Protein AF-E4UAK3-F1 (afdb_monomer)

pLDDT: mean 78.87, std 16.48, range [33.66, 95.44]

Structure (mmCIF, N/CA/C/O backbone):
data_AF-E4UAK3-F1
#
_entry.id   AF-E4UAK3-F1
#
loop_
_atom_site.group_PDB
_atom_site.id
_atom_site.type_symbol
_atom_site.label_atom_id
_atom_site.label_alt_id
_atom_site.label_comp_id
_atom_site.label_asym_id
_atom_site.label_entity_id
_atom_site.label_seq_id
_atom_site.pdbx_PDB_ins_code
_atom_site.Cartn_x
_atom_site.Cartn_y
_atom_site.Cartn_z
_atom_site.occupancy
_atom_site.B_iso_or_equiv
_atom_site.auth_seq_id
_atom_site.auth_comp_id
_atom_site.auth_asym_id
_atom_site.auth_atom_id
_atom_site.pdbx_PDB_model_num
ATOM 1 N N . MET A 1 1 ? -4.359 13.155 -24.890 1.00 52.78 1 MET A N 1
ATOM 2 C CA . MET A 1 1 ? -3.621 14.415 -24.600 1.00 52.78 1 MET A CA 1
ATOM 3 C C . MET A 1 1 ? -3.778 14.870 -23.148 1.00 52.78 1 MET A C 1
ATOM 5 O O . MET A 1 1 ? -2.822 15.419 -22.620 1.00 52.78 1 MET A O 1
ATOM 9 N N . TYR A 1 2 ? -4.919 14.643 -22.485 1.00 55.28 2 TYR A N 1
ATOM 10 C CA . TYR A 1 2 ? -5.109 15.014 -21.071 1.00 55.28 2 TYR A CA 1
ATOM 11 C C . TYR A 1 2 ? -4.345 14.119 -20.081 1.00 55.28 2 TYR A C 1
ATOM 13 O O . TYR A 1 2 ? -3.870 14.604 -19.055 1.00 55.28 2 TYR A O 1
ATOM 21 N N . ASP A 1 3 ? -4.122 12.853 -20.435 1.00 65.00 3 ASP A N 1
ATOM 22 C CA . ASP A 1 3 ? -3.420 11.887 -19.577 1.00 65.00 3 ASP A CA 1
ATOM 23 C C . ASP A 1 3 ? -1.974 12.330 -19.296 1.00 65.00 3 ASP A C 1
ATOM 25 O O . ASP A 1 3 ? -1.524 12.381 -18.155 1.00 65.00 3 ASP A O 1
ATOM 29 N N . GLN A 1 4 ? -1.267 12.796 -20.327 1.00 73.31 4 GLN A N 1
ATOM 30 C CA . GLN A 1 4 ? 0.124 13.233 -20.195 1.00 73.31 4 GLN A CA 1
ATOM 31 C C . GLN A 1 4 ? 0.267 14.562 -19.427 1.00 73.31 4 GLN A C 1
ATOM 33 O O . GLN A 1 4 ? 1.278 14.780 -18.761 1.00 73.31 4 GLN A O 1
ATOM 38 N N . LYS A 1 5 ? -0.750 15.441 -19.466 1.00 84.38 5 LYS A N 1
ATOM 39 C CA . LYS A 1 5 ? -0.742 16.719 -18.727 1.00 84.38 5 LYS A CA 1
ATOM 40 C C . LYS A 1 5 ? -0.805 16.484 -17.215 1.00 84.38 5 LYS A C 1
ATOM 42 O O . LYS A 1 5 ? -0.110 17.165 -16.467 1.00 84.38 5 LYS A O 1
ATOM 47 N N . MET A 1 6 ? -1.607 15.514 -16.775 1.00 86.69 6 MET A N 1
ATOM 48 C CA . MET A 1 6 ? -1.725 15.151 -15.361 1.00 86.69 6 MET A CA 1
ATOM 49 C C . MET A 1 6 ? -0.427 14.543 -14.824 1.00 86.69 6 MET A C 1
ATOM 51 O O . MET A 1 6 ? 0.011 14.906 -13.735 1.00 86.69 6 MET A O 1
ATOM 55 N N . LEU A 1 7 ? 0.210 13.674 -15.615 1.00 87.31 7 LEU A N 1
ATOM 56 C CA . LEU A 1 7 ? 1.500 13.081 -15.273 1.00 87.31 7 LEU A CA 1
ATOM 57 C C . LEU A 1 7 ? 2.585 14.152 -15.106 1.00 87.31 7 LEU A C 1
ATOM 59 O O . LEU A 1 7 ? 3.251 14.196 -14.077 1.00 87.31 7 LEU A O 1
ATOM 63 N N . LEU A 1 8 ? 2.694 15.066 -16.076 1.00 87.75 8 LEU A N 1
ATOM 64 C CA . LEU A 1 8 ? 3.660 16.163 -16.026 1.00 87.75 8 LEU A CA 1
ATOM 65 C C . LEU A 1 8 ? 3.396 17.104 -14.841 1.00 87.75 8 LEU A C 1
ATOM 67 O O . LEU A 1 8 ? 4.326 17.565 -14.185 1.00 87.75 8 LEU A O 1
ATOM 71 N N . ALA A 1 9 ? 2.126 17.382 -14.535 1.00 90.88 9 ALA A N 1
ATOM 72 C CA . ALA A 1 9 ? 1.769 18.191 -13.376 1.00 90.88 9 ALA A CA 1
ATOM 73 C C . ALA A 1 9 ? 2.164 17.506 -12.055 1.00 90.88 9 ALA A C 1
ATOM 75 O O . ALA A 1 9 ? 2.633 18.183 -11.143 1.00 90.88 9 ALA A O 1
ATOM 76 N N . ALA A 1 10 ? 2.038 16.178 -11.964 1.00 91.12 10 ALA A N 1
ATOM 77 C CA . ALA A 1 10 ? 2.497 15.405 -10.813 1.00 91.12 10 ALA A CA 1
ATOM 78 C C . ALA A 1 10 ? 4.028 15.350 -10.705 1.00 91.12 10 ALA A C 1
ATOM 80 O O . ALA A 1 10 ? 4.554 15.507 -9.608 1.00 91.12 10 ALA A O 1
ATOM 81 N N . GLU A 1 11 ? 4.738 15.190 -11.823 1.00 89.50 11 GLU A N 1
ATOM 82 C CA . GLU A 1 11 ? 6.207 15.178 -11.887 1.00 89.50 11 GLU A CA 1
ATOM 83 C C . GLU A 1 11 ? 6.819 16.515 -11.457 1.00 89.50 11 GLU A C 1
ATOM 85 O O . GLU A 1 11 ? 7.800 16.553 -10.716 1.00 89.50 11 GLU A O 1
ATOM 90 N N . LEU A 1 12 ? 6.210 17.624 -11.878 1.00 89.62 12 LEU A N 1
ATOM 91 C CA . LEU A 1 12 ? 6.648 18.974 -11.521 1.00 89.62 12 LEU A CA 1
ATOM 92 C C 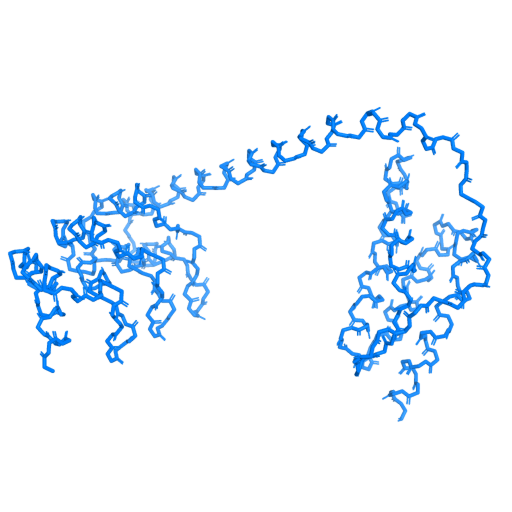. LEU A 1 12 ? 6.111 19.449 -10.163 1.00 89.62 12 LEU A C 1
ATOM 94 O O . LEU A 1 12 ? 6.432 20.559 -9.740 1.00 89.62 12 LEU A O 1
ATOM 98 N N . GLY A 1 13 ? 5.249 18.668 -9.504 1.00 90.81 13 GLY A N 1
ATOM 99 C CA . GLY A 1 13 ? 4.581 19.081 -8.268 1.00 90.81 13 GLY A CA 1
ATOM 100 C C . GLY A 1 13 ? 3.650 20.287 -8.451 1.00 90.81 13 GLY A C 1
ATOM 101 O O . GLY A 1 13 ? 3.390 21.023 -7.499 1.00 90.81 13 GLY A O 1
ATOM 102 N N . ASN A 1 14 ? 3.147 20.520 -9.668 1.00 93.69 14 ASN A N 1
ATOM 103 C CA . ASN A 1 14 ? 2.279 21.649 -9.985 1.00 93.69 14 ASN A CA 1
ATOM 104 C C . ASN A 1 14 ? 0.852 21.401 -9.477 1.00 93.69 14 ASN A C 1
ATOM 106 O O . ASN A 1 14 ? -0.024 20.911 -10.192 1.00 93.69 14 ASN A O 1
ATOM 110 N N . VAL A 1 15 ? 0.637 21.784 -8.220 1.00 93.56 15 VAL A N 1
ATOM 111 C CA . VAL A 1 15 ? -0.633 21.659 -7.497 1.00 93.56 15 VAL A CA 1
ATOM 112 C C . VAL A 1 15 ? -1.777 22.341 -8.247 1.00 93.56 15 VAL A C 1
ATOM 114 O O . VAL A 1 15 ? -2.814 21.718 -8.424 1.00 93.56 15 VAL A O 1
ATOM 117 N N . ALA A 1 16 ? -1.582 23.565 -8.750 1.00 92.94 16 ALA A N 1
ATOM 118 C CA . ALA A 1 16 ? -2.636 24.319 -9.433 1.00 92.94 16 ALA A CA 1
ATOM 119 C C . ALA A 1 16 ? -3.113 23.613 -10.711 1.00 92.94 16 ALA A C 1
ATOM 121 O O . ALA A 1 16 ? -4.313 23.505 -10.957 1.00 92.94 16 ALA A O 1
ATOM 122 N N . ALA A 1 17 ? -2.175 23.076 -11.498 1.00 92.12 17 ALA A N 1
ATOM 123 C CA . ALA A 1 17 ? -2.517 22.304 -12.687 1.00 92.12 17 ALA A CA 1
ATOM 124 C C . ALA A 1 17 ? -3.237 20.992 -12.331 1.00 92.12 17 ALA A C 1
ATOM 126 O O . ALA A 1 17 ? -4.189 20.623 -13.014 1.00 92.12 17 ALA A O 1
ATOM 127 N N . LEU A 1 18 ? -2.821 20.298 -11.264 1.00 92.19 18 LEU A N 1
ATOM 128 C CA . LEU A 1 18 ? -3.517 19.095 -10.789 1.00 92.19 18 LEU A CA 1
ATOM 129 C C . LEU A 1 18 ? -4.937 19.410 -10.308 1.00 92.19 18 LEU A C 1
ATOM 131 O O . LEU A 1 18 ? -5.864 18.671 -10.622 1.00 92.19 18 LEU A O 1
ATOM 135 N N . GLU A 1 19 ? -5.115 20.514 -9.587 1.00 93.12 19 GLU A N 1
ATOM 136 C CA . GLU A 1 19 ? -6.413 20.970 -9.085 1.00 93.12 19 GLU A CA 1
ATOM 137 C C . GLU A 1 19 ? -7.375 21.296 -10.233 1.00 93.12 19 GLU A C 1
ATOM 139 O O . GLU A 1 19 ? -8.521 20.850 -10.216 1.00 93.12 19 GLU A O 1
ATOM 144 N N . GLU A 1 20 ? -6.899 21.998 -11.267 1.00 93.00 20 GLU A N 1
ATOM 145 C CA . GLU A 1 20 ? -7.665 22.287 -12.486 1.00 93.00 20 GLU A CA 1
ATOM 146 C C . GLU A 1 20 ? -8.079 20.992 -13.204 1.00 93.00 20 GLU A C 1
ATOM 148 O O . GLU A 1 20 ? -9.247 20.804 -13.543 1.00 93.00 20 GLU A O 1
ATOM 153 N N . ILE A 1 21 ? -7.132 20.071 -13.407 1.00 90.06 21 ILE A N 1
ATOM 154 C CA . ILE A 1 21 ? -7.366 18.804 -14.114 1.00 90.06 21 ILE A CA 1
ATOM 155 C C . ILE A 1 21 ? -8.392 17.935 -13.377 1.00 90.06 21 ILE A C 1
ATOM 157 O O . ILE A 1 21 ? -9.322 17.420 -13.998 1.00 90.06 21 ILE A O 1
ATOM 161 N N . LEU A 1 22 ? -8.258 17.801 -12.058 1.00 90.19 22 LEU A N 1
ATOM 162 C CA . LEU A 1 22 ? -9.186 17.023 -11.237 1.00 90.19 22 LEU A CA 1
ATOM 163 C C . LEU A 1 22 ? -10.564 17.688 -11.151 1.00 90.19 22 LEU A C 1
ATOM 165 O O . LEU A 1 22 ? -11.581 17.001 -11.203 1.00 90.19 22 LEU A O 1
ATOM 169 N N . SER A 1 23 ? -10.616 19.023 -11.095 1.00 90.75 23 SER A N 1
ATOM 170 C CA . SER A 1 23 ? -11.880 19.774 -11.112 1.00 90.75 23 SER A CA 1
ATOM 171 C C . SER A 1 23 ? -12.636 19.624 -12.435 1.00 90.75 23 SER A C 1
ATOM 173 O O . SER A 1 23 ? -13.863 19.686 -12.449 1.00 90.75 23 SER A O 1
ATOM 175 N N . ASN A 1 24 ? -11.929 19.355 -13.537 1.00 89.62 24 ASN A N 1
ATOM 176 C CA . ASN A 1 24 ? -12.527 19.034 -14.836 1.00 89.62 24 ASN A CA 1
ATOM 177 C C . ASN A 1 24 ? -13.073 17.592 -14.922 1.00 89.62 24 ASN A C 1
ATOM 179 O O . ASN A 1 24 ? -13.511 17.168 -15.991 1.00 89.62 24 ASN A O 1
ATOM 183 N N . GLY A 1 25 ? -13.069 16.837 -13.816 1.00 85.81 25 GLY A N 1
ATOM 184 C CA . GLY A 1 25 ? -13.652 15.497 -13.726 1.00 85.81 25 GLY A CA 1
ATOM 185 C C . GLY A 1 25 ? -12.719 14.365 -14.152 1.00 85.81 25 GLY A C 1
ATOM 186 O O . GLY A 1 25 ? -13.187 13.251 -14.383 1.00 85.81 25 GLY A O 1
ATOM 187 N N . GLN A 1 26 ? -11.416 14.625 -14.274 1.00 87.75 26 GLN A N 1
ATOM 188 C CA . GLN A 1 26 ? -10.445 13.575 -14.565 1.00 87.75 26 GLN A CA 1
ATOM 189 C C . GLN A 1 26 ? -10.286 12.635 -13.361 1.00 87.75 26 GLN A C 1
ATOM 191 O O . GLN A 1 26 ? -10.195 13.088 -12.220 1.00 87.75 26 GLN A O 1
ATOM 196 N N . ASP A 1 27 ? -10.239 11.326 -13.617 1.00 90.44 27 ASP A N 1
ATOM 197 C CA . ASP A 1 27 ? -10.098 10.326 -12.558 1.00 90.44 27 ASP A CA 1
ATOM 198 C C . ASP A 1 27 ? -8.684 10.400 -11.943 1.00 90.44 27 ASP A C 1
ATOM 200 O O . ASP A 1 27 ? -7.697 10.186 -12.663 1.00 90.44 27 ASP A O 1
ATOM 204 N N . PRO A 1 28 ? -8.542 10.662 -10.628 1.00 89.56 28 PRO A N 1
ATOM 205 C CA . PRO A 1 28 ? -7.245 10.660 -9.949 1.00 89.56 28 PRO A CA 1
ATOM 206 C C . PRO A 1 28 ? -6.509 9.310 -10.016 1.00 89.56 28 PRO A C 1
ATOM 208 O O . PRO A 1 28 ? -5.296 9.263 -9.799 1.00 89.56 28 PRO A O 1
ATOM 211 N N . ASN A 1 29 ? -7.223 8.222 -10.316 1.00 91.94 29 ASN A N 1
ATOM 212 C CA . ASN A 1 29 ? -6.703 6.860 -10.435 1.00 91.94 29 ASN A CA 1
ATOM 213 C C . ASN A 1 29 ? -6.367 6.448 -11.871 1.00 91.94 29 ASN A C 1
ATOM 215 O O . ASN A 1 29 ? -6.044 5.280 -12.105 1.00 91.94 29 ASN A O 1
ATOM 219 N N . THR A 1 30 ? -6.428 7.385 -12.823 1.00 89.81 30 THR A N 1
ATOM 220 C CA . THR A 1 30 ? -6.038 7.131 -14.213 1.00 89.81 30 THR A CA 1
ATOM 221 C C . THR A 1 30 ? -4.646 6.496 -14.255 1.00 89.81 30 THR A C 1
ATOM 223 O O . THR A 1 30 ? -3.685 7.041 -13.704 1.00 89.81 30 THR A O 1
ATOM 226 N N . ARG A 1 31 ? -4.556 5.325 -14.895 1.00 88.00 31 ARG A N 1
ATOM 227 C CA . ARG A 1 31 ? -3.301 4.597 -15.107 1.00 88.00 31 ARG A CA 1
ATOM 228 C C . ARG A 1 31 ? -2.656 5.057 -16.408 1.00 88.00 31 ARG A C 1
ATOM 230 O O . ARG A 1 31 ? -3.338 5.175 -17.426 1.00 88.00 31 ARG A O 1
ATOM 237 N N . PHE A 1 32 ? -1.351 5.281 -16.376 1.00 83.88 32 PHE A N 1
ATOM 238 C CA . PHE A 1 32 ? -0.565 5.687 -17.535 1.00 83.88 32 PHE A CA 1
ATOM 239 C C . PHE A 1 32 ? 0.117 4.488 -18.202 1.00 83.88 32 PHE A C 1
ATOM 241 O O . PHE A 1 32 ? -0.118 3.336 -17.838 1.00 83.88 32 PHE A O 1
ATOM 248 N N . ALA A 1 33 ? 0.929 4.755 -19.228 1.00 80.44 33 ALA A N 1
ATOM 249 C CA . ALA A 1 33 ? 1.574 3.722 -20.040 1.00 80.44 33 ALA A CA 1
ATOM 250 C C . ALA A 1 33 ? 2.506 2.797 -19.237 1.00 80.44 33 ALA A C 1
ATOM 252 O O . ALA A 1 33 ? 2.729 1.665 -19.647 1.00 80.44 33 ALA A O 1
ATOM 253 N N . ASP A 1 34 ? 3.017 3.268 -18.101 1.00 75.44 34 ASP A N 1
ATOM 254 C CA . ASP A 1 34 ? 3.831 2.511 -17.151 1.00 75.44 34 ASP A CA 1
ATOM 255 C C . ASP A 1 34 ? 2.996 1.794 -16.068 1.00 75.44 34 ASP A C 1
ATOM 257 O O . ASP A 1 34 ? 3.532 1.261 -15.098 1.00 75.44 34 ASP A O 1
ATOM 261 N N . GLY A 1 35 ? 1.665 1.813 -16.196 1.00 82.44 35 GLY A N 1
ATOM 262 C CA . GLY A 1 35 ? 0.715 1.317 -15.200 1.00 82.44 35 GLY A CA 1
ATOM 263 C C . GLY A 1 35 ? 0.635 2.162 -13.929 1.00 82.44 35 GLY A C 1
ATOM 264 O O . GLY A 1 35 ? -0.256 1.922 -13.113 1.00 82.44 35 GLY A O 1
ATOM 265 N N . GLY A 1 36 ? 1.513 3.151 -13.765 1.00 87.06 36 GLY A N 1
ATOM 266 C CA . GLY A 1 36 ? 1.521 4.067 -12.640 1.00 87.06 36 GLY A CA 1
ATOM 267 C C . GLY A 1 36 ? 0.377 5.072 -12.719 1.00 87.06 36 GLY A C 1
ATOM 268 O O . GLY A 1 36 ? -0.289 5.240 -13.740 1.00 87.06 36 GLY A O 1
ATOM 269 N N . THR A 1 37 ? 0.145 5.761 -11.609 1.00 92.44 37 THR A N 1
ATOM 270 C CA . THR A 1 37 ? -0.827 6.859 -11.506 1.00 92.44 37 THR A CA 1
ATOM 271 C C . THR A 1 37 ? -0.112 8.160 -11.172 1.00 92.44 37 THR A C 1
ATOM 273 O O . THR A 1 37 ? 1.067 8.167 -10.814 1.00 92.44 37 THR A O 1
ATOM 276 N N . ALA A 1 38 ? -0.836 9.281 -11.203 1.00 92.25 38 ALA A N 1
ATOM 277 C CA . ALA A 1 38 ? -0.269 10.576 -10.826 1.00 92.25 38 ALA A CA 1
ATOM 278 C C . ALA A 1 38 ? 0.276 10.553 -9.386 1.00 92.25 38 ALA A C 1
ATOM 280 O O . ALA A 1 38 ? 1.249 11.235 -9.074 1.00 92.25 38 ALA A O 1
ATOM 281 N N . LEU A 1 39 ? -0.313 9.716 -8.524 1.00 94.94 39 LEU A N 1
ATOM 282 C CA . LEU A 1 39 ? 0.136 9.528 -7.150 1.00 94.94 39 LEU A CA 1
ATOM 283 C C . LEU A 1 39 ? 1.487 8.802 -7.064 1.00 94.94 39 LEU A C 1
ATOM 285 O O . LEU A 1 39 ? 2.287 9.167 -6.211 1.00 94.94 39 LEU A O 1
ATOM 289 N N . HIS A 1 40 ? 1.772 7.843 -7.956 1.00 93.94 40 HIS A N 1
ATOM 290 C CA . HIS A 1 40 ? 3.085 7.183 -8.016 1.00 93.94 40 HIS A CA 1
ATOM 291 C C . HIS A 1 40 ? 4.180 8.196 -8.334 1.00 93.94 40 HIS A C 1
ATOM 293 O O . HIS A 1 40 ? 5.197 8.252 -7.653 1.00 93.94 40 HIS A O 1
ATOM 299 N N . VAL A 1 41 ? 3.938 9.045 -9.333 1.00 91.81 41 VAL A N 1
ATOM 300 C CA . VAL A 1 41 ? 4.900 10.066 -9.750 1.00 91.81 41 VAL A CA 1
ATOM 301 C C . VAL A 1 41 ? 5.077 11.132 -8.677 1.00 91.81 41 VAL A C 1
ATOM 303 O O . VAL A 1 41 ? 6.203 11.398 -8.268 1.00 91.81 41 VAL A O 1
ATOM 306 N N . ALA A 1 42 ? 3.991 11.687 -8.138 1.00 93.25 42 ALA A N 1
ATOM 307 C CA . ALA A 1 42 ? 4.091 12.661 -7.053 1.00 93.25 42 ALA A CA 1
ATOM 308 C C . ALA A 1 42 ? 4.826 12.087 -5.824 1.00 93.25 42 ALA A C 1
ATOM 310 O O . ALA A 1 42 ? 5.612 12.798 -5.197 1.00 93.25 42 ALA A O 1
ATOM 311 N N . ALA A 1 43 ? 4.614 10.801 -5.510 1.00 93.69 43 ALA A N 1
ATOM 312 C CA . ALA A 1 43 ? 5.319 10.104 -4.439 1.00 93.69 43 ALA A CA 1
ATOM 313 C C . ALA A 1 43 ? 6.808 9.905 -4.748 1.00 93.69 43 ALA A C 1
ATOM 315 O O . ALA A 1 43 ? 7.646 10.230 -3.912 1.00 93.69 43 ALA A O 1
ATOM 316 N N . ARG A 1 44 ? 7.145 9.457 -5.962 1.00 91.25 44 ARG A N 1
ATOM 317 C CA . ARG A 1 44 ? 8.523 9.248 -6.428 1.00 91.25 44 ARG A CA 1
ATOM 318 C C . ARG A 1 44 ? 9.379 10.511 -6.334 1.00 91.25 44 ARG A C 1
ATOM 320 O O . ARG A 1 44 ? 10.539 10.426 -5.951 1.00 91.25 44 ARG A O 1
ATOM 327 N N . TYR A 1 45 ? 8.818 11.665 -6.691 1.00 89.25 45 TYR A N 1
ATOM 328 C CA . TYR A 1 45 ? 9.536 12.946 -6.674 1.00 89.25 45 TYR A CA 1
ATOM 329 C C . TYR A 1 45 ? 9.422 13.703 -5.344 1.00 89.25 45 TYR A C 1
ATOM 331 O O . TYR A 1 45 ? 9.989 14.785 -5.204 1.00 89.25 45 TYR A O 1
ATOM 339 N N . GLY A 1 46 ? 8.712 13.161 -4.352 1.00 90.38 46 GLY A N 1
ATOM 340 C CA . GLY A 1 46 ? 8.643 13.773 -3.028 1.00 90.38 46 GLY A CA 1
ATOM 341 C C . GLY A 1 46 ? 7.684 14.967 -2.910 1.00 90.38 46 GLY A C 1
ATOM 342 O O . GLY A 1 46 ? 7.773 15.724 -1.943 1.00 90.38 46 GLY A O 1
ATOM 343 N N . HIS A 1 47 ? 6.770 15.168 -3.865 1.00 94.31 47 HIS A N 1
ATOM 344 C CA . HIS A 1 47 ? 5.898 16.348 -3.920 1.00 94.31 47 HIS A CA 1
ATOM 345 C C . HIS A 1 47 ? 4.720 16.239 -2.951 1.00 94.31 47 HIS A C 1
ATOM 347 O O . HIS A 1 47 ? 3.591 15.928 -3.334 1.00 94.31 47 HIS A O 1
ATOM 353 N N . GLU A 1 48 ? 4.969 16.539 -1.678 1.00 93.12 48 GLU A N 1
ATOM 354 C CA . GLU A 1 48 ? 3.997 16.381 -0.589 1.00 93.12 48 GLU A CA 1
ATOM 355 C C . GLU A 1 48 ? 2.652 17.074 -0.853 1.00 93.12 48 GLU A C 1
ATOM 357 O O . GLU A 1 48 ? 1.591 16.481 -0.645 1.00 93.12 48 GLU A O 1
ATOM 362 N N . SER A 1 49 ? 2.669 18.310 -1.354 1.00 93.56 49 SER A N 1
ATOM 363 C CA . SER A 1 49 ? 1.443 19.059 -1.656 1.00 93.56 49 SER A CA 1
ATOM 364 C C . SER A 1 49 ? 0.619 18.403 -2.767 1.00 93.56 49 SER A C 1
ATOM 366 O O . SER A 1 49 ? -0.606 18.327 -2.660 1.00 93.56 49 SER A O 1
ATOM 368 N N . ALA A 1 50 ? 1.280 17.878 -3.805 1.00 93.81 50 ALA A N 1
ATOM 369 C CA . ALA A 1 50 ? 0.620 17.166 -4.897 1.00 93.81 50 ALA A CA 1
ATOM 370 C C . ALA A 1 50 ? 0.025 15.836 -4.411 1.00 93.81 50 ALA A C 1
ATOM 372 O O . ALA A 1 50 ? -1.131 15.538 -4.704 1.00 93.81 50 ALA A O 1
ATOM 373 N N . VAL A 1 51 ? 0.767 15.083 -3.593 1.00 94.88 51 VAL A N 1
ATOM 374 C CA . VAL A 1 51 ? 0.289 13.846 -2.953 1.00 94.88 51 VAL A CA 1
ATOM 375 C C . VAL A 1 51 ? -0.953 14.112 -2.100 1.00 94.88 51 VAL A C 1
ATOM 377 O O . VAL A 1 51 ? -1.969 13.432 -2.254 1.00 94.88 51 VAL A O 1
ATOM 380 N N . LYS A 1 52 ? -0.926 15.140 -1.241 1.00 94.56 52 LYS A N 1
ATOM 381 C CA . LYS A 1 52 ? -2.074 15.505 -0.393 1.00 94.56 52 LYS A CA 1
ATOM 382 C C . LYS A 1 52 ? -3.316 15.851 -1.207 1.00 94.56 52 LYS A C 1
ATOM 384 O O . LYS A 1 52 ? -4.413 15.449 -0.809 1.00 94.56 52 LYS A O 1
ATOM 389 N N . LEU A 1 53 ? -3.148 16.593 -2.303 1.00 94.44 53 LEU A N 1
ATOM 390 C CA . LEU A 1 53 ? -4.230 16.978 -3.205 1.00 94.44 53 LEU A CA 1
ATOM 391 C C . LEU A 1 53 ? -4.813 15.753 -3.914 1.00 94.44 53 LEU A C 1
ATOM 393 O O . LEU A 1 53 ? -6.025 15.558 -3.875 1.00 94.44 53 LEU A O 1
ATOM 397 N N . LEU A 1 54 ? -3.968 14.894 -4.490 1.00 93.81 54 LEU A N 1
ATOM 398 C CA . LEU A 1 54 ? -4.401 13.674 -5.179 1.00 93.81 54 LEU A CA 1
ATOM 399 C C . LEU A 1 54 ? -5.178 12.741 -4.243 1.00 93.81 54 LEU A C 1
ATOM 401 O O . LEU A 1 54 ? -6.262 12.280 -4.589 1.00 93.81 54 LEU A O 1
ATOM 405 N N . LEU A 1 55 ? -4.683 12.530 -3.021 1.00 94.62 55 LEU A N 1
ATOM 406 C CA . LEU A 1 55 ? -5.380 11.731 -2.006 1.00 94.62 55 LEU A CA 1
ATOM 407 C C . LEU A 1 55 ? -6.713 12.368 -1.595 1.00 94.62 55 LEU A C 1
ATOM 409 O O . LEU A 1 55 ? -7.704 11.666 -1.419 1.00 94.62 55 LEU A O 1
ATOM 413 N N . LYS A 1 56 ? -6.769 13.701 -1.476 1.00 94.12 56 LYS A N 1
ATOM 414 C CA . LYS A 1 56 ? -8.019 14.427 -1.194 1.00 94.12 56 LYS A CA 1
ATOM 415 C C . LYS A 1 56 ? -9.029 14.295 -2.339 1.00 94.12 56 LYS A C 1
ATOM 417 O O . LYS A 1 56 ? -10.227 14.273 -2.080 1.00 94.12 56 LYS A O 1
ATOM 422 N N . ALA A 1 57 ? -8.552 14.191 -3.576 1.00 91.94 57 ALA A N 1
ATOM 423 C CA . ALA A 1 57 ? -9.383 13.976 -4.754 1.00 91.94 57 ALA A CA 1
ATOM 424 C C . ALA A 1 57 ? -9.888 12.526 -4.893 1.00 91.94 57 ALA A C 1
ATOM 426 O O . ALA A 1 57 ? -10.707 12.265 -5.766 1.00 91.94 57 ALA A O 1
ATOM 427 N N . GLY A 1 58 ? -9.441 11.593 -4.042 1.00 92.00 58 GLY A N 1
ATOM 428 C CA . GLY A 1 58 ? -9.845 10.184 -4.091 1.00 92.00 58 GLY A CA 1
ATOM 429 C C . GLY A 1 58 ? -8.859 9.265 -4.817 1.00 92.00 58 GLY A C 1
ATOM 430 O O . GLY A 1 58 ? -9.241 8.172 -5.240 1.00 92.00 58 GLY A O 1
ATOM 431 N N . ALA A 1 59 ? -7.596 9.679 -4.973 1.00 94.19 59 ALA A N 1
ATOM 432 C CA . ALA A 1 59 ? -6.545 8.768 -5.414 1.00 94.19 59 ALA A CA 1
ATOM 433 C C . ALA A 1 59 ? -6.384 7.618 -4.408 1.00 94.19 59 ALA A C 1
ATOM 435 O O . ALA A 1 59 ? -6.274 7.842 -3.202 1.00 94.19 59 ALA A O 1
ATOM 436 N N . ASN A 1 60 ? -6.335 6.390 -4.909 1.00 94.69 60 ASN A N 1
ATOM 437 C CA . ASN A 1 60 ? -6.114 5.190 -4.123 1.00 94.69 60 ASN A CA 1
ATOM 438 C C . ASN A 1 60 ? -4.599 5.000 -3.886 1.00 94.69 60 ASN A C 1
ATOM 440 O O . ASN A 1 60 ? -3.859 4.770 -4.849 1.00 94.69 60 ASN A O 1
ATOM 444 N N . PRO A 1 61 ? -4.127 5.053 -2.625 1.00 95.00 61 PRO A N 1
ATOM 445 C CA . PRO A 1 61 ? -2.709 4.926 -2.288 1.00 95.00 61 PRO A CA 1
ATOM 446 C C . PRO A 1 61 ? -2.138 3.514 -2.461 1.00 95.00 61 PRO A C 1
ATOM 448 O O . PRO A 1 61 ? -0.931 3.344 -2.345 1.00 95.00 61 PRO A O 1
ATOM 451 N N . ASN A 1 62 ? -2.981 2.516 -2.736 1.00 95.12 62 ASN A N 1
ATOM 452 C CA . ASN A 1 62 ? -2.607 1.102 -2.810 1.00 95.12 62 ASN A CA 1
ATOM 453 C C . ASN A 1 62 ? -2.637 0.545 -4.238 1.00 95.12 62 ASN A C 1
ATOM 455 O O . ASN A 1 62 ? -2.502 -0.663 -4.435 1.00 95.12 62 ASN A O 1
ATOM 459 N N . LEU A 1 63 ? -2.852 1.399 -5.245 1.00 94.19 63 LEU A N 1
ATOM 460 C CA . LEU A 1 63 ? -2.732 0.968 -6.634 1.00 94.19 63 LEU A CA 1
ATOM 461 C C . LEU A 1 63 ? -1.290 0.570 -6.920 1.00 94.19 63 LEU A C 1
ATOM 463 O O . LEU A 1 63 ? -0.372 1.276 -6.525 1.00 94.19 63 LEU A O 1
ATOM 467 N N . LYS A 1 64 ? -1.133 -0.549 -7.620 1.00 94.00 64 LYS A N 1
ATOM 468 C CA . LYS A 1 64 ? 0.155 -1.049 -8.094 1.00 94.00 64 LYS A CA 1
ATOM 469 C C . LYS A 1 64 ? 0.443 -0.541 -9.498 1.00 94.00 64 LYS A C 1
ATOM 471 O O . LYS A 1 64 ? -0.495 -0.498 -10.296 1.00 94.00 64 LYS A O 1
ATOM 476 N N . ASP A 1 65 ? 1.679 -0.209 -9.827 1.00 91.69 65 ASP A N 1
ATOM 477 C CA . ASP A 1 65 ? 2.128 0.050 -11.199 1.00 91.69 65 ASP A CA 1
ATOM 478 C C . ASP A 1 65 ? 2.442 -1.259 -11.965 1.00 91.69 65 ASP A C 1
ATOM 480 O O . ASP A 1 65 ? 1.942 -2.324 -11.598 1.00 91.69 65 ASP A O 1
ATOM 484 N N . MET A 1 66 ? 3.177 -1.190 -13.084 1.00 90.56 66 MET A N 1
ATOM 485 C CA . MET A 1 66 ? 3.557 -2.368 -13.886 1.00 90.56 66 MET A CA 1
ATOM 486 C C . MET A 1 66 ? 4.593 -3.293 -13.242 1.00 90.56 66 MET A C 1
ATOM 488 O O . MET A 1 66 ? 4.750 -4.402 -13.743 1.00 90.56 66 MET A O 1
ATOM 492 N N . VAL A 1 67 ? 5.312 -2.848 -12.210 1.00 88.56 67 VAL A N 1
ATOM 493 C CA . VAL A 1 67 ? 6.258 -3.698 -11.462 1.00 88.56 67 VAL A CA 1
ATOM 494 C C . VAL A 1 67 ? 5.654 -4.170 -10.139 1.00 88.56 67 VAL A C 1
ATOM 496 O O . VAL A 1 67 ? 6.347 -4.670 -9.260 1.00 88.56 67 VAL A O 1
ATOM 499 N N . GLY A 1 68 ? 4.347 -3.965 -9.959 1.00 91.44 68 GLY A N 1
ATOM 500 C CA . GLY A 1 68 ? 3.645 -4.305 -8.731 1.00 91.44 68 GLY A CA 1
ATOM 501 C C . GLY A 1 68 ? 3.857 -3.299 -7.597 1.00 91.44 68 GLY A C 1
ATOM 502 O O . GLY A 1 68 ? 3.266 -3.477 -6.527 1.00 91.44 68 GLY A O 1
ATOM 503 N N . ALA A 1 69 ? 4.641 -2.240 -7.813 1.00 93.81 69 ALA A N 1
ATOM 504 C CA . ALA A 1 69 ? 5.003 -1.273 -6.789 1.00 93.81 69 ALA A CA 1
ATOM 505 C C . ALA A 1 69 ? 3.862 -0.285 -6.538 1.00 93.81 69 ALA A C 1
ATOM 507 O O . ALA A 1 69 ? 3.162 0.150 -7.448 1.00 93.81 69 ALA A O 1
ATOM 508 N N . THR A 1 70 ? 3.672 0.089 -5.276 1.00 95.44 70 THR A N 1
ATOM 509 C CA . THR A 1 70 ? 2.702 1.117 -4.861 1.00 95.44 70 THR A CA 1
ATOM 510 C C . THR A 1 70 ? 3.381 2.486 -4.736 1.00 95.44 70 THR A C 1
ATOM 512 O O . THR A 1 70 ? 4.608 2.555 -4.625 1.00 95.44 70 THR A O 1
ATOM 515 N N . PRO A 1 71 ? 2.633 3.604 -4.647 1.00 94.94 71 PRO A N 1
ATOM 516 C CA . PRO A 1 71 ? 3.210 4.911 -4.329 1.00 94.94 71 PRO A CA 1
ATOM 517 C C . PRO A 1 71 ? 4.088 4.907 -3.068 1.00 94.94 71 PRO A C 1
ATOM 519 O O . PRO A 1 71 ? 5.053 5.665 -2.992 1.00 94.94 71 PRO A O 1
ATOM 522 N N . LEU A 1 72 ? 3.788 4.041 -2.092 1.00 94.94 72 LEU A N 1
ATOM 523 C CA . LEU A 1 72 ? 4.582 3.904 -0.872 1.00 94.94 72 LEU A CA 1
ATOM 524 C C . LEU A 1 72 ? 5.957 3.260 -1.124 1.00 94.94 72 LEU A C 1
ATOM 526 O O . LEU A 1 72 ? 6.914 3.674 -0.479 1.00 94.94 72 LEU A O 1
ATOM 530 N N . HIS A 1 73 ? 6.085 2.332 -2.084 1.00 94.12 73 HIS A N 1
ATOM 531 C CA . HIS A 1 73 ? 7.384 1.773 -2.499 1.00 94.12 73 HIS A CA 1
ATOM 532 C C . HIS A 1 73 ? 8.282 2.874 -3.080 1.00 94.12 73 HIS A C 1
ATOM 534 O O . HIS A 1 73 ? 9.415 3.069 -2.645 1.00 94.12 73 HIS A O 1
ATOM 540 N N . TRP A 1 74 ? 7.741 3.679 -3.999 1.00 92.69 74 TRP A N 1
ATOM 541 C CA . TRP A 1 74 ? 8.472 4.803 -4.591 1.00 92.69 74 TRP A CA 1
ATOM 542 C C . TRP A 1 74 ? 8.860 5.867 -3.561 1.00 92.69 74 TRP A C 1
ATOM 544 O O . TRP A 1 74 ? 9.975 6.391 -3.606 1.00 92.69 74 TRP A O 1
ATOM 554 N N . ALA A 1 75 ? 7.968 6.161 -2.610 1.00 92.44 75 ALA A N 1
ATOM 555 C CA . ALA A 1 75 ? 8.266 7.081 -1.520 1.00 92.44 75 ALA A CA 1
ATOM 556 C C . ALA A 1 75 ? 9.359 6.544 -0.581 1.00 92.44 75 ALA A C 1
ATOM 558 O O . ALA A 1 75 ? 10.193 7.319 -0.124 1.00 92.44 75 ALA A O 1
ATOM 559 N N . ALA A 1 76 ? 9.384 5.236 -0.321 1.00 90.50 76 ALA A N 1
ATOM 560 C CA . ALA A 1 76 ? 10.398 4.596 0.514 1.00 90.50 76 ALA A CA 1
ATOM 561 C C . ALA A 1 76 ? 11.814 4.683 -0.080 1.00 90.50 76 ALA A C 1
ATOM 563 O O . ALA A 1 76 ? 12.793 4.724 0.664 1.00 90.50 76 ALA A O 1
ATOM 564 N N . MET A 1 77 ? 11.913 4.742 -1.410 1.00 86.69 77 MET A N 1
ATOM 565 C CA . MET A 1 77 ? 13.185 4.792 -2.128 1.00 86.69 77 MET A CA 1
ATOM 566 C C . MET A 1 77 ? 13.739 6.217 -2.270 1.00 86.69 77 MET A C 1
ATOM 568 O O . MET A 1 77 ? 14.930 6.437 -2.063 1.00 86.69 77 MET A O 1
ATOM 572 N N . LEU A 1 78 ? 12.895 7.182 -2.656 1.00 82.38 78 LEU A N 1
ATOM 573 C CA . LEU A 1 78 ? 13.358 8.478 -3.183 1.00 82.38 78 LEU A CA 1
ATOM 574 C C . LEU A 1 78 ? 12.769 9.714 -2.494 1.00 82.38 78 LEU A C 1
ATOM 576 O O . LEU A 1 78 ? 13.258 10.821 -2.724 1.00 82.38 78 LEU A O 1
ATOM 580 N N . ALA A 1 79 ? 11.714 9.568 -1.689 1.00 85.31 79 ALA A N 1
ATOM 581 C CA . ALA A 1 79 ? 11.025 10.723 -1.125 1.00 85.31 79 ALA A CA 1
ATOM 582 C C . ALA A 1 79 ? 11.629 11.179 0.211 1.00 85.31 79 ALA A C 1
ATOM 584 O O . ALA A 1 79 ? 12.390 10.457 0.848 1.00 85.31 79 ALA A O 1
ATOM 585 N N . PRO A 1 80 ? 11.267 12.381 0.691 1.00 86.81 80 PRO A N 1
ATOM 586 C CA . PRO A 1 80 ? 11.515 12.761 2.071 1.00 86.81 80 PRO A CA 1
ATOM 587 C C . PRO A 1 80 ? 10.725 11.867 3.043 1.00 86.81 80 PRO A C 1
ATOM 589 O O . PRO A 1 80 ? 9.548 11.581 2.798 1.00 86.81 80 PRO A O 1
ATOM 592 N N . PRO A 1 81 ? 11.273 11.547 4.228 1.00 83.75 81 PRO A N 1
ATOM 593 C CA . PRO A 1 81 ? 10.628 10.651 5.189 1.00 83.75 81 PRO A CA 1
ATOM 594 C C . PRO A 1 81 ? 9.311 11.207 5.745 1.00 83.75 81 PRO A C 1
ATOM 596 O O . PRO A 1 81 ? 8.515 10.463 6.315 1.00 83.75 81 PRO A O 1
ATOM 599 N N . ALA A 1 82 ? 9.062 12.514 5.631 1.00 87.88 82 ALA A N 1
ATOM 600 C CA . ALA A 1 82 ? 7.775 13.118 5.977 1.00 87.88 82 ALA A CA 1
ATOM 601 C C . ALA A 1 82 ? 6.636 12.624 5.066 1.00 87.88 82 ALA A C 1
ATOM 603 O O . ALA A 1 82 ? 5.505 12.480 5.526 1.00 87.88 82 ALA A O 1
ATOM 604 N N . LEU A 1 83 ? 6.937 12.300 3.804 1.00 90.81 83 LEU A N 1
ATOM 605 C CA . LEU A 1 83 ? 5.934 11.865 2.839 1.00 90.81 83 LEU A CA 1
ATOM 606 C C . LEU A 1 83 ? 5.374 10.476 3.154 1.00 90.81 83 LEU A C 1
ATOM 608 O O . LEU A 1 83 ? 4.188 10.238 2.931 1.00 90.81 83 LEU A O 1
ATOM 612 N N . LEU A 1 84 ? 6.197 9.592 3.732 1.00 91.06 84 LEU A N 1
ATOM 613 C CA . LEU A 1 84 ? 5.740 8.292 4.226 1.00 91.06 84 LEU A CA 1
ATOM 614 C C . LEU A 1 84 ? 4.581 8.454 5.210 1.00 91.06 84 LEU A C 1
ATOM 616 O O . LEU A 1 84 ? 3.561 7.789 5.063 1.00 91.06 84 LEU A O 1
ATOM 620 N N . ASN A 1 85 ? 4.707 9.381 6.166 1.00 90.19 85 ASN A N 1
ATOM 621 C CA . ASN A 1 85 ? 3.665 9.627 7.163 1.00 90.19 85 ASN A CA 1
ATOM 622 C C . ASN A 1 85 ? 2.357 10.050 6.486 1.00 90.19 85 ASN A C 1
ATOM 624 O O . ASN A 1 85 ? 1.301 9.519 6.805 1.00 90.19 85 ASN A O 1
ATOM 628 N N . VAL A 1 86 ? 2.435 10.951 5.500 1.00 92.56 86 VAL A N 1
ATOM 629 C CA . VAL A 1 86 ? 1.256 11.423 4.760 1.00 92.56 86 VAL A CA 1
ATOM 630 C C . VAL A 1 86 ? 0.566 10.281 4.016 1.00 92.56 86 VAL A C 1
ATOM 632 O O . VAL A 1 86 ? -0.660 10.211 4.019 1.00 92.56 86 VAL A O 1
ATOM 635 N N . LEU A 1 87 ? 1.321 9.389 3.373 1.00 92.12 87 LEU A N 1
ATOM 636 C CA . LEU A 1 87 ? 0.748 8.244 2.663 1.00 92.12 87 LEU A CA 1
ATOM 637 C C . LEU A 1 87 ? 0.107 7.245 3.637 1.00 92.12 87 LEU A C 1
ATOM 639 O O . LEU A 1 87 ? -1.035 6.834 3.427 1.00 92.12 87 LEU A O 1
ATOM 643 N N . LEU A 1 88 ? 0.799 6.909 4.728 1.00 90.81 88 LEU A N 1
ATOM 644 C CA . LEU A 1 88 ? 0.321 5.979 5.756 1.00 90.81 88 LEU A CA 1
ATOM 645 C C . LEU A 1 88 ? -0.942 6.496 6.464 1.00 90.81 88 LEU A C 1
ATO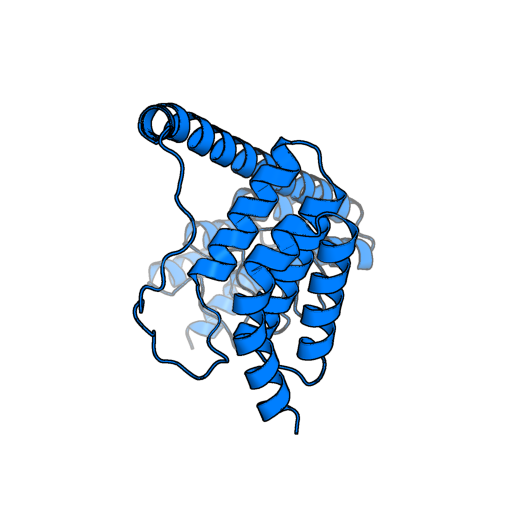M 647 O O . LEU A 1 88 ? -1.928 5.771 6.578 1.00 90.81 88 LEU A O 1
ATOM 651 N N . GLU A 1 89 ? -0.969 7.773 6.857 1.00 90.06 89 GLU A N 1
ATOM 652 C CA . GLU A 1 89 ? -2.146 8.429 7.455 1.00 90.06 89 GLU A CA 1
ATOM 653 C C . GLU A 1 89 ? -3.367 8.423 6.526 1.00 90.06 89 GLU A C 1
ATOM 655 O O . GLU A 1 89 ? -4.509 8.518 6.978 1.00 90.06 89 GLU A O 1
ATOM 660 N N . ARG A 1 90 ? -3.139 8.324 5.214 1.00 91.44 90 ARG A N 1
ATOM 661 C CA . ARG A 1 90 ? -4.183 8.310 4.185 1.00 91.44 90 ARG A CA 1
ATOM 662 C C . ARG A 1 90 ? -4.514 6.903 3.689 1.00 91.44 90 ARG A C 1
ATOM 664 O O . ARG A 1 90 ? -5.199 6.772 2.678 1.00 91.44 90 ARG A O 1
ATOM 671 N N . GLY A 1 91 ? -4.090 5.872 4.421 1.00 87.88 91 GLY A N 1
ATOM 672 C CA . GLY A 1 91 ? -4.476 4.483 4.180 1.00 87.88 91 GLY A CA 1
ATOM 673 C C . GLY A 1 91 ? -3.583 3.730 3.197 1.00 87.88 91 GLY A C 1
ATOM 674 O O . GLY A 1 91 ? -4.031 2.730 2.633 1.00 87.88 91 GLY A O 1
ATOM 675 N N . ALA A 1 92 ? -2.349 4.190 2.966 1.00 92.75 92 ALA A N 1
ATOM 676 C CA . ALA A 1 92 ? -1.348 3.372 2.288 1.00 92.75 92 ALA A CA 1
ATOM 677 C C . ALA A 1 92 ? -0.997 2.155 3.154 1.00 92.75 92 ALA A C 1
ATOM 679 O O . ALA A 1 92 ? -0.680 2.303 4.334 1.00 92.75 92 ALA A O 1
ATOM 680 N N . ASP A 1 93 ? -1.048 0.963 2.570 1.00 91.62 93 ASP A N 1
ATOM 681 C CA . ASP A 1 93 ? -0.731 -0.287 3.251 1.00 91.62 93 ASP A CA 1
ATOM 682 C C . ASP A 1 93 ? 0.764 -0.622 3.079 1.00 91.62 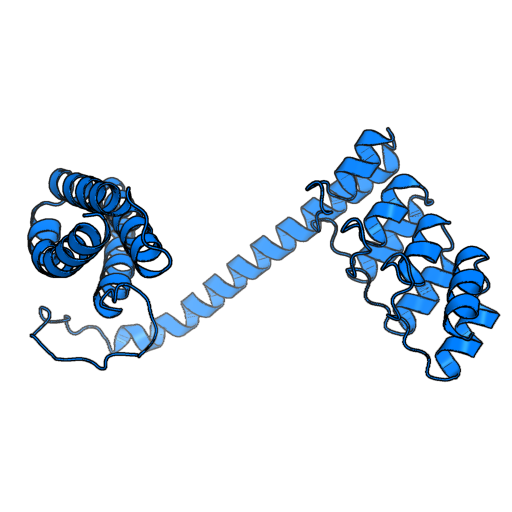93 ASP A C 1
ATOM 684 O O . ASP A 1 93 ? 1.207 -0.891 1.955 1.00 91.62 93 ASP A O 1
ATOM 688 N N . PRO A 1 94 ? 1.560 -0.619 4.168 1.00 91.56 94 PRO A N 1
ATOM 689 C CA . PRO A 1 94 ? 2.983 -0.943 4.114 1.00 91.56 94 PRO A CA 1
ATOM 690 C C . PRO A 1 94 ? 3.268 -2.441 3.931 1.00 91.56 94 PRO A C 1
ATOM 692 O O . PRO A 1 94 ? 4.427 -2.813 3.789 1.00 91.56 94 PRO A O 1
ATOM 695 N N . LEU A 1 95 ? 2.249 -3.309 3.955 1.00 90.56 95 LEU A N 1
ATOM 696 C CA . LEU A 1 95 ? 2.400 -4.759 3.795 1.00 90.56 95 LEU A CA 1
ATOM 697 C C . LEU A 1 95 ? 2.243 -5.229 2.344 1.00 90.56 95 LEU A C 1
ATOM 699 O O . LEU A 1 95 ? 2.477 -6.407 2.057 1.00 90.56 95 LEU A O 1
ATOM 703 N N . ILE A 1 96 ? 1.821 -4.346 1.432 1.00 91.44 96 ILE A N 1
ATOM 704 C CA . ILE A 1 96 ? 1.688 -4.697 0.018 1.00 91.44 96 ILE A CA 1
ATOM 705 C C . ILE A 1 96 ? 3.072 -4.994 -0.541 1.00 91.44 96 ILE A C 1
ATOM 707 O O . ILE A 1 96 ? 3.985 -4.192 -0.391 1.00 91.44 96 ILE A O 1
ATOM 711 N N . LYS A 1 97 ? 3.182 -6.137 -1.213 1.00 92.88 97 LYS A N 1
ATOM 712 C CA . LYS A 1 97 ? 4.384 -6.556 -1.925 1.00 92.88 97 LYS A CA 1
ATOM 713 C C . LYS A 1 97 ? 4.309 -6.186 -3.395 1.00 92.88 97 LYS A C 1
ATOM 715 O O . LYS A 1 97 ? 3.214 -6.270 -3.965 1.00 92.88 97 LYS A O 1
ATOM 720 N N . ASP A 1 98 ? 5.439 -5.838 -3.986 1.00 92.44 98 ASP A N 1
ATOM 721 C CA . ASP A 1 98 ? 5.615 -5.728 -5.429 1.00 92.44 98 ASP A CA 1
ATOM 722 C C . ASP A 1 98 ? 5.639 -7.109 -6.118 1.00 92.44 98 ASP A C 1
ATOM 724 O O . ASP A 1 98 ? 5.300 -8.130 -5.503 1.00 92.44 98 ASP A O 1
ATOM 728 N N . ASP A 1 99 ? 5.942 -7.140 -7.418 1.00 93.38 99 ASP A N 1
ATOM 729 C CA . ASP A 1 99 ? 5.939 -8.381 -8.202 1.00 93.38 99 ASP A CA 1
ATOM 730 C C . ASP A 1 99 ? 7.138 -9.297 -7.889 1.00 93.38 99 ASP A C 1
ATOM 732 O O . ASP A 1 99 ? 7.041 -10.511 -8.085 1.00 93.38 99 ASP A O 1
ATOM 736 N N . ASP A 1 100 ? 8.220 -8.747 -7.328 1.00 90.94 100 ASP A N 1
ATOM 737 C CA . ASP A 1 100 ? 9.381 -9.498 -6.833 1.00 90.94 100 ASP A CA 1
ATOM 738 C C . ASP A 1 100 ? 9.173 -10.000 -5.388 1.00 90.94 100 ASP A C 1
ATOM 740 O O . ASP A 1 100 ? 9.951 -10.801 -4.860 1.00 90.94 100 ASP A O 1
ATOM 744 N N . GLY A 1 101 ? 8.066 -9.604 -4.753 1.00 91.62 101 GLY A N 1
ATOM 745 C CA . GLY A 1 101 ? 7.711 -9.995 -3.395 1.00 91.62 101 GLY A CA 1
ATOM 746 C C . GLY A 1 101 ? 8.325 -9.104 -2.313 1.00 91.62 101 GLY A C 1
ATOM 747 O O . GLY A 1 101 ? 8.221 -9.463 -1.131 1.00 91.62 101 GLY A O 1
ATOM 748 N N . GLU A 1 102 ? 8.918 -7.976 -2.703 1.00 92.06 102 GLU A N 1
ATOM 749 C CA . GLU A 1 102 ? 9.509 -6.963 -1.834 1.00 92.06 102 GLU A CA 1
ATOM 750 C C . GLU A 1 102 ? 8.434 -5.987 -1.340 1.00 92.06 102 GLU A C 1
ATOM 752 O O . GLU A 1 102 ? 7.483 -5.649 -2.039 1.00 92.06 102 GLU A O 1
ATOM 757 N N . THR A 1 103 ? 8.557 -5.557 -0.092 1.00 93.94 103 THR A N 1
ATOM 758 C CA . THR A 1 103 ? 7.717 -4.530 0.533 1.00 93.94 103 THR A CA 1
ATOM 759 C C . THR A 1 103 ? 8.374 -3.149 0.416 1.00 93.94 103 THR A C 1
ATOM 761 O O . THR A 1 103 ? 9.578 -3.053 0.164 1.00 93.94 103 THR A O 1
ATOM 764 N N . PRO A 1 104 ? 7.652 -2.045 0.703 1.00 92.19 104 PRO A N 1
ATOM 765 C CA . PRO A 1 104 ? 8.274 -0.725 0.790 1.00 92.19 104 PRO A CA 1
ATOM 766 C C . PRO A 1 104 ? 9.430 -0.675 1.799 1.00 92.19 104 PRO A C 1
ATOM 768 O O . PRO A 1 104 ? 10.373 0.091 1.614 1.00 92.19 104 PRO A O 1
ATOM 771 N N . LEU A 1 105 ? 9.362 -1.477 2.871 1.00 92.94 105 LEU A N 1
ATOM 772 C CA . LEU A 1 105 ? 10.445 -1.593 3.847 1.00 92.94 105 LEU A CA 1
ATOM 773 C C . LEU A 1 105 ? 11.689 -2.225 3.215 1.00 92.94 105 LEU A C 1
ATOM 775 O O . LEU A 1 105 ? 12.779 -1.694 3.404 1.00 92.94 105 LEU A O 1
ATOM 779 N N . ASP A 1 106 ? 11.525 -3.292 2.434 1.00 92.31 106 ASP A N 1
ATOM 780 C CA . ASP A 1 106 ? 12.640 -3.964 1.760 1.00 92.31 106 ASP A CA 1
ATOM 781 C C . ASP A 1 106 ? 13.347 -3.007 0.783 1.00 92.31 106 ASP A C 1
ATOM 783 O O . ASP A 1 106 ? 14.575 -2.942 0.756 1.00 92.31 106 ASP A O 1
ATOM 787 N N . TRP A 1 107 ? 12.590 -2.168 0.062 1.00 92.25 107 TRP A N 1
ATOM 788 C CA . TRP A 1 107 ? 13.160 -1.114 -0.789 1.00 92.25 107 TRP A CA 1
ATOM 789 C C . TRP A 1 107 ? 13.951 -0.080 0.025 1.00 92.25 107 TRP A C 1
ATOM 791 O O . TRP A 1 107 ? 15.061 0.288 -0.361 1.00 92.25 107 TRP A O 1
ATOM 801 N N . ALA A 1 108 ? 13.416 0.379 1.162 1.00 90.69 108 ALA A N 1
ATOM 802 C CA . ALA A 1 108 ? 14.116 1.322 2.038 1.00 90.69 108 ALA A CA 1
ATOM 803 C C . ALA A 1 108 ? 15.406 0.729 2.633 1.00 90.69 108 ALA A C 1
ATOM 805 O O . ALA A 1 108 ? 16.420 1.425 2.712 1.00 90.69 108 ALA A O 1
ATOM 806 N N . GLU A 1 109 ? 15.379 -0.543 3.041 1.00 89.75 109 GLU A N 1
ATOM 807 C CA . GLU A 1 109 ? 16.545 -1.254 3.576 1.00 89.75 109 GLU A CA 1
ATOM 808 C C . GLU A 1 109 ? 17.599 -1.500 2.484 1.00 89.75 109 GLU A C 1
ATOM 810 O O . GLU A 1 109 ? 18.789 -1.291 2.729 1.00 89.75 109 GLU A O 1
ATOM 815 N N . ARG A 1 110 ? 17.182 -1.842 1.255 1.00 89.00 110 ARG A N 1
ATOM 816 C CA . ARG A 1 110 ? 18.077 -2.023 0.099 1.00 89.00 110 ARG A CA 1
ATOM 817 C C . ARG A 1 110 ? 18.828 -0.742 -0.272 1.00 89.00 110 ARG A C 1
ATOM 819 O O . ARG A 1 110 ? 19.999 -0.813 -0.637 1.00 89.00 110 ARG A O 1
ATOM 826 N N . GLU A 1 111 ? 18.180 0.415 -0.155 1.00 87.00 111 GLU A N 1
ATOM 827 C CA . GLU A 1 111 ? 18.811 1.725 -0.379 1.00 87.00 111 GLU A CA 1
ATOM 828 C C . GLU A 1 111 ? 19.634 2.227 0.826 1.00 87.00 111 GLU A C 1
ATOM 830 O O . GLU A 1 111 ? 20.306 3.254 0.727 1.00 87.00 111 GLU A O 1
ATOM 835 N N . GLY A 1 112 ? 19.605 1.535 1.972 1.00 85.88 112 GLY A N 1
ATOM 836 C CA . GLY A 1 112 ? 20.316 1.954 3.188 1.00 85.88 112 GLY A CA 1
ATOM 837 C C . GLY A 1 112 ? 19.694 3.172 3.882 1.00 85.88 112 GLY A C 1
ATOM 838 O O . GLY A 1 112 ? 20.384 3.933 4.561 1.00 85.88 112 GLY A O 1
ATOM 839 N N . ASN A 1 113 ? 18.390 3.390 3.702 1.00 86.06 113 ASN A N 1
ATOM 840 C CA . ASN A 1 113 ? 17.667 4.536 4.244 1.00 86.06 113 ASN A CA 1
ATOM 841 C C . ASN A 1 113 ? 17.073 4.227 5.632 1.00 86.06 113 ASN A C 1
ATOM 843 O O . ASN A 1 113 ? 15.865 4.025 5.780 1.00 86.06 113 ASN A O 1
ATOM 847 N N . ASP A 1 114 ? 17.903 4.272 6.678 1.00 85.44 114 ASP A N 1
ATOM 848 C CA . ASP A 1 114 ? 17.519 3.923 8.061 1.00 85.44 114 ASP A CA 1
ATOM 849 C C . ASP A 1 114 ? 16.287 4.687 8.586 1.00 85.44 114 ASP A C 1
ATOM 851 O O . ASP A 1 114 ? 15.452 4.133 9.303 1.00 85.44 114 ASP A O 1
ATOM 855 N N . GLN A 1 115 ? 16.133 5.964 8.214 1.00 86.88 115 GLN A N 1
ATOM 856 C CA . GLN A 1 115 ? 14.975 6.771 8.624 1.00 86.88 115 GLN A CA 1
ATOM 857 C C . GLN A 1 115 ? 13.666 6.286 7.991 1.00 86.88 115 GLN A C 1
ATOM 859 O O . GLN A 1 115 ? 12.624 6.302 8.648 1.00 86.88 115 GLN A O 1
ATOM 864 N N . HIS A 1 116 ? 13.709 5.862 6.725 1.00 87.12 116 HIS A N 1
ATOM 865 C CA . HIS A 1 116 ? 12.549 5.290 6.044 1.00 87.12 116 HIS A CA 1
ATOM 866 C C . HIS A 1 116 ? 12.235 3.910 6.622 1.00 87.12 116 HIS A C 1
ATOM 868 O O . HIS A 1 116 ? 11.080 3.644 6.952 1.00 87.12 116 HIS A O 1
ATOM 874 N N . ALA A 1 117 ? 13.262 3.085 6.843 1.00 88.44 117 ALA A N 1
ATOM 875 C CA . ALA A 1 117 ? 13.114 1.756 7.421 1.00 88.44 117 ALA A CA 1
ATOM 876 C C . ALA A 1 117 ? 12.506 1.791 8.834 1.00 88.44 117 ALA A C 1
ATOM 878 O O . ALA A 1 117 ? 11.560 1.054 9.106 1.00 88.44 117 ALA A O 1
ATOM 879 N N . SER A 1 118 ? 12.965 2.693 9.714 1.00 89.00 118 SER A N 1
ATOM 880 C CA . SER A 1 118 ? 12.390 2.855 11.062 1.00 89.00 118 SER A CA 1
ATOM 881 C C . SER A 1 118 ? 10.899 3.185 10.999 1.00 89.00 118 SER A C 1
ATOM 883 O O . SER A 1 118 ? 10.085 2.515 11.631 1.00 89.00 118 SER A O 1
ATOM 885 N N . LYS A 1 119 ? 10.523 4.173 10.178 1.00 88.94 119 LYS A N 1
ATOM 886 C CA . LYS A 1 119 ? 9.125 4.598 10.032 1.00 88.94 119 LYS A CA 1
ATOM 887 C C . LYS A 1 119 ? 8.236 3.511 9.441 1.00 88.94 119 LYS A C 1
ATOM 889 O O . LYS A 1 119 ? 7.109 3.323 9.889 1.00 88.94 119 LYS A O 1
ATOM 894 N N . LEU A 1 120 ? 8.724 2.810 8.421 1.00 88.88 120 LEU A N 1
ATOM 895 C CA . LEU A 1 120 ? 7.974 1.735 7.780 1.00 88.88 120 LEU A CA 1
ATOM 896 C C . LEU A 1 120 ? 7.821 0.534 8.711 1.00 88.88 120 LEU A C 1
ATOM 898 O O . LEU A 1 120 ? 6.740 -0.042 8.759 1.00 88.88 120 LEU A O 1
ATOM 902 N N . ARG A 1 121 ? 8.837 0.208 9.516 1.00 89.56 121 ARG A N 1
ATOM 903 C CA . ARG A 1 121 ? 8.749 -0.845 10.535 1.00 89.56 121 ARG A CA 1
ATOM 904 C C . ARG A 1 121 ? 7.694 -0.520 11.589 1.00 89.56 121 ARG A C 1
ATOM 906 O O . ARG A 1 121 ? 6.819 -1.346 11.835 1.00 89.56 121 ARG A O 1
ATOM 913 N N . GLU A 1 122 ? 7.716 0.700 12.127 1.00 88.56 122 GLU A N 1
ATOM 914 C CA . GLU A 1 122 ? 6.685 1.191 13.053 1.00 88.56 122 GLU A CA 1
ATOM 915 C C . GLU A 1 122 ? 5.281 1.095 12.431 1.00 88.56 122 GLU A C 1
ATOM 917 O O . GLU A 1 122 ? 4.332 0.633 13.067 1.00 88.56 122 GLU A O 1
ATOM 922 N N . ALA A 1 123 ? 5.142 1.468 11.157 1.00 87.44 123 ALA A N 1
ATOM 923 C CA . ALA A 1 123 ? 3.873 1.401 10.441 1.00 87.44 123 ALA A CA 1
ATOM 924 C C . ALA A 1 123 ? 3.387 -0.038 10.187 1.00 87.44 123 ALA A C 1
ATOM 926 O O . ALA A 1 123 ? 2.196 -0.326 10.330 1.00 87.44 123 ALA A O 1
ATOM 927 N N . MET A 1 124 ? 4.289 -0.958 9.831 1.00 87.38 124 MET A N 1
ATOM 928 C CA . MET A 1 124 ? 3.974 -2.378 9.647 1.00 87.38 124 MET A CA 1
ATOM 929 C C . MET A 1 124 ? 3.545 -3.030 10.964 1.00 87.38 124 MET A C 1
ATOM 931 O O . MET A 1 124 ? 2.573 -3.788 10.984 1.00 87.38 124 MET A O 1
ATOM 935 N N . GLU A 1 125 ? 4.228 -2.718 12.067 1.00 88.19 125 GLU A N 1
ATOM 936 C CA . GLU A 1 125 ? 3.865 -3.188 13.407 1.00 88.19 125 GLU A CA 1
ATOM 937 C C . GLU A 1 125 ? 2.482 -2.671 13.816 1.00 88.19 125 GLU A C 1
ATOM 939 O O . GLU A 1 125 ? 1.623 -3.467 14.204 1.00 88.19 125 GLU A O 1
ATOM 944 N N . ALA A 1 126 ? 2.213 -1.377 13.621 1.00 85.62 126 ALA A N 1
ATOM 945 C CA . ALA A 1 126 ? 0.905 -0.786 13.894 1.00 85.62 126 ALA A CA 1
ATOM 946 C C . ALA A 1 126 ? -0.220 -1.435 13.065 1.00 85.62 126 ALA A C 1
ATOM 948 O O . ALA A 1 126 ? -1.284 -1.755 13.606 1.00 85.62 126 ALA A O 1
ATOM 949 N N . SER A 1 127 ? 0.015 -1.688 11.771 1.00 83.81 127 SER A N 1
ATOM 950 C CA . SER A 1 127 ? -0.943 -2.377 10.892 1.00 83.81 127 SER A CA 1
ATOM 951 C C . SER A 1 127 ? -1.198 -3.821 11.350 1.00 83.81 127 SER A C 1
ATOM 953 O O . SER A 1 127 ? -2.347 -4.263 11.458 1.00 83.81 127 SER A O 1
ATOM 955 N N . ARG A 1 128 ? -0.141 -4.549 11.732 1.00 82.69 128 ARG A N 1
ATOM 956 C CA . ARG A 1 128 ? -0.241 -5.919 12.257 1.00 82.69 128 ARG A CA 1
ATOM 957 C C . ARG A 1 128 ? -1.009 -5.976 13.576 1.00 82.69 128 ARG A C 1
ATOM 959 O O . ARG A 1 128 ? -1.847 -6.860 13.760 1.00 82.69 128 ARG A O 1
ATOM 966 N N . GLU A 1 129 ? -0.752 -5.052 14.495 1.00 85.75 129 GLU A N 1
ATOM 967 C CA . GLU A 1 129 ? -1.490 -4.964 15.755 1.00 85.75 129 GLU A CA 1
ATOM 968 C C . GLU A 1 129 ? -2.964 -4.626 15.540 1.00 85.75 129 GLU A C 1
ATOM 970 O O . GLU A 1 129 ? -3.831 -5.211 16.195 1.00 85.75 129 GLU A O 1
ATOM 975 N N . ALA A 1 130 ? -3.267 -3.707 14.619 1.00 82.12 130 ALA A N 1
ATOM 976 C CA . ALA A 1 130 ? -4.638 -3.381 14.252 1.00 82.12 130 ALA A CA 1
ATOM 977 C C . ALA A 1 130 ? -5.371 -4.612 13.693 1.00 82.12 130 ALA A C 1
ATOM 979 O O . ALA A 1 130 ? -6.496 -4.896 14.113 1.00 82.12 130 ALA A O 1
ATOM 980 N N . ALA A 1 131 ? -4.714 -5.399 12.835 1.00 77.69 131 ALA A N 1
ATOM 981 C CA . ALA A 1 131 ? -5.261 -6.648 12.306 1.00 77.69 131 ALA A CA 1
ATOM 982 C C . ALA A 1 131 ? -5.514 -7.696 13.409 1.00 77.69 131 ALA A C 1
ATOM 984 O O . ALA A 1 131 ? -6.579 -8.316 13.446 1.00 77.69 131 ALA A O 1
ATOM 985 N N . LEU A 1 132 ? -4.582 -7.862 14.355 1.00 83.19 132 LEU A N 1
ATOM 986 C CA . LEU A 1 132 ? -4.748 -8.774 15.495 1.00 83.19 132 LEU A CA 1
ATOM 987 C C . LEU A 1 132 ? -5.900 -8.347 16.416 1.00 83.19 132 LEU A C 1
ATOM 989 O O . LEU A 1 132 ? -6.704 -9.184 16.830 1.00 83.19 132 LEU A O 1
ATOM 993 N N . LYS A 1 133 ? -6.024 -7.045 16.701 1.00 86.81 133 LYS A N 1
ATOM 994 C CA . LYS A 1 133 ? -7.137 -6.495 17.491 1.00 86.81 133 LYS A CA 1
ATOM 995 C C . LYS A 1 133 ? -8.477 -6.698 16.782 1.00 86.81 133 LYS A C 1
ATOM 997 O O . LYS A 1 133 ? -9.441 -7.097 17.432 1.00 86.81 133 LYS A O 1
ATOM 1002 N N . ALA A 1 134 ? -8.537 -6.491 15.466 1.00 82.56 134 ALA A N 1
ATOM 1003 C CA . ALA A 1 134 ? -9.742 -6.734 14.676 1.00 82.56 134 ALA A CA 1
ATOM 1004 C C . ALA A 1 134 ? -10.171 -8.212 14.723 1.00 82.56 134 ALA A C 1
ATOM 1006 O O . ALA A 1 134 ? -11.345 -8.501 14.958 1.00 82.56 134 ALA A O 1
ATOM 1007 N N . LEU A 1 135 ? -9.226 -9.152 14.602 1.00 78.69 135 LEU A N 1
ATOM 1008 C CA . LEU A 1 135 ? -9.495 -10.589 14.754 1.00 78.69 135 LEU A CA 1
ATOM 1009 C C . LEU A 1 135 ? -10.003 -10.937 16.160 1.00 78.69 135 LEU A C 1
ATOM 1011 O O . LEU A 1 135 ? -10.953 -11.707 16.306 1.00 78.69 135 LEU A O 1
ATOM 1015 N N . GLN A 1 136 ? -9.420 -10.344 17.205 1.00 83.69 136 GLN A N 1
ATOM 1016 C CA . GLN A 1 136 ? -9.866 -10.554 18.583 1.00 83.69 136 GLN A CA 1
ATOM 1017 C C . GLN A 1 136 ? -11.288 -10.021 18.814 1.00 83.69 136 GLN A C 1
ATOM 1019 O O . GLN A 1 136 ? -12.095 -10.686 19.463 1.00 83.69 136 GLN A O 1
ATOM 1024 N N . GLN A 1 137 ? -11.621 -8.854 18.260 1.00 82.75 137 GLN A N 1
ATOM 1025 C CA . GLN A 1 137 ? -12.968 -8.282 18.336 1.00 82.75 137 GLN A CA 1
ATOM 1026 C C . GLN A 1 137 ? -13.993 -9.126 17.568 1.00 82.75 137 GLN A C 1
ATOM 1028 O O . GLN A 1 137 ? -15.088 -9.368 18.074 1.00 82.75 137 GLN A O 1
ATOM 1033 N N . GLN A 1 138 ? -13.632 -9.646 16.391 1.00 77.81 138 GLN A N 1
ATOM 1034 C CA . GLN A 1 138 ? -14.470 -10.597 15.655 1.00 77.81 138 GLN A CA 1
ATOM 1035 C C . GLN A 1 138 ? -14.700 -11.888 16.455 1.00 77.81 138 GLN A C 1
ATOM 1037 O O . GLN A 1 138 ? -15.835 -12.357 16.548 1.00 77.81 138 GLN A O 1
ATOM 1042 N N . ALA A 1 139 ? -13.664 -12.430 17.103 1.00 73.44 139 ALA A N 1
ATOM 1043 C CA . ALA A 1 139 ? -13.793 -13.601 17.971 1.00 73.44 139 ALA A CA 1
ATOM 1044 C C . ALA A 1 139 ? -14.711 -13.336 19.182 1.00 73.44 139 ALA A C 1
ATOM 1046 O O . ALA A 1 139 ? -15.508 -14.196 19.558 1.00 73.44 139 ALA A O 1
ATOM 1047 N N . GLN A 1 140 ? -14.660 -12.135 19.764 1.00 76.88 140 GLN A N 1
ATOM 1048 C CA . GLN A 1 140 ? -15.560 -11.725 20.849 1.00 76.88 140 GLN A CA 1
ATOM 1049 C C . GLN A 1 140 ? -17.014 -11.555 20.377 1.00 76.88 140 GLN A C 1
ATOM 1051 O O . GLN A 1 140 ? -17.932 -11.979 21.078 1.00 76.88 140 GLN A O 1
ATOM 1056 N N . ALA A 1 141 ? -17.234 -11.004 19.179 1.00 69.44 141 ALA A N 1
ATOM 1057 C CA . ALA A 1 141 ? -18.563 -10.880 18.572 1.00 69.44 141 ALA A CA 1
ATOM 1058 C C . ALA A 1 141 ? -19.188 -12.248 18.218 1.00 69.44 141 ALA A C 1
ATOM 1060 O O . ALA A 1 141 ? -20.400 -12.445 18.336 1.00 69.44 141 ALA A O 1
ATOM 1061 N N . LEU A 1 142 ? -18.366 -13.230 17.840 1.00 58.12 142 LEU A N 1
ATOM 1062 C CA . LEU A 1 142 ? -18.801 -14.619 17.641 1.00 58.12 142 LEU A CA 1
ATOM 1063 C C . LEU A 1 142 ? -19.066 -15.341 18.976 1.00 58.12 142 LEU A C 1
ATOM 1065 O O . LEU A 1 142 ? -19.975 -16.166 19.073 1.00 58.12 142 LEU A O 1
ATOM 1069 N N . GLY A 1 143 ? -18.332 -14.998 20.038 1.00 51.19 143 GLY A N 1
ATOM 1070 C CA . GLY A 1 143 ? -18.551 -15.530 21.386 1.00 51.19 143 GLY A CA 1
ATOM 1071 C C . GLY A 1 143 ? -19.879 -15.103 22.026 1.00 51.19 143 GLY A C 1
ATOM 1072 O O . GLY A 1 143 ? -20.492 -15.899 22.737 1.00 51.19 143 GLY A O 1
ATOM 1073 N N . SER A 1 144 ? -20.369 -13.889 21.749 1.00 49.44 144 SER A N 1
ATOM 1074 C CA . SER A 1 144 ? -21.634 -13.375 22.309 1.00 49.44 144 SER A CA 1
ATOM 1075 C C . SER A 1 144 ? -22.890 -13.827 21.553 1.00 49.44 144 SER A C 1
ATOM 1077 O O . SER A 1 144 ? -23.967 -13.877 22.140 1.00 49.44 144 SER A O 1
ATOM 1079 N N . THR A 1 145 ? -22.772 -14.215 20.282 1.00 44.59 145 THR A N 1
ATOM 1080 C CA . THR A 1 145 ? -23.891 -14.739 19.467 1.00 44.59 145 THR A CA 1
ATOM 1081 C C . THR A 1 145 ? -24.100 -16.251 19.630 1.00 44.59 145 THR A C 1
ATOM 1083 O O . THR A 1 145 ? -25.163 -16.790 19.303 1.00 44.59 145 THR A O 1
ATOM 1086 N N . THR A 1 146 ? -23.113 -16.946 20.202 1.00 41.28 146 THR A N 1
ATOM 1087 C CA . THR A 1 146 ? -23.136 -18.404 20.380 1.00 41.28 146 THR A CA 1
ATOM 1088 C C . THR A 1 146 ? -23.737 -18.832 21.727 1.00 41.28 146 THR A C 1
ATOM 1090 O O . THR A 1 146 ? -24.247 -19.947 21.836 1.00 41.28 146 THR A O 1
ATOM 1093 N N . THR A 1 147 ? -23.770 -17.977 22.754 1.00 45.78 147 THR A N 1
ATOM 1094 C CA . THR A 1 147 ? -24.335 -18.349 24.068 1.00 45.78 147 THR A CA 1
ATOM 1095 C C . THR A 1 147 ? -25.856 -18.519 24.058 1.00 45.78 147 THR A C 1
ATOM 1097 O O . THR A 1 147 ? -26.360 -19.341 24.823 1.00 45.78 147 THR A O 1
ATOM 1100 N N . ASP A 1 148 ? -26.581 -17.848 23.158 1.00 38.34 148 ASP A N 1
ATOM 1101 C CA . ASP A 1 148 ? -28.044 -17.982 23.074 1.00 38.34 148 ASP A CA 1
ATOM 1102 C C . ASP A 1 148 ? -28.470 -19.137 22.144 1.00 38.34 148 ASP A C 1
ATOM 1104 O O . ASP A 1 148 ? -29.314 -19.966 22.488 1.00 38.34 148 ASP A O 1
ATOM 1108 N N . SER A 1 149 ? -27.777 -19.303 21.012 1.00 42.28 149 SER A N 1
ATOM 1109 C CA . SER A 1 149 ? -28.072 -20.370 20.039 1.00 42.28 149 SER A CA 1
ATOM 1110 C C . SER A 1 149 ? -27.624 -21.766 20.509 1.00 42.28 149 SER A C 1
ATOM 1112 O O . SER A 1 149 ? -28.231 -22.778 20.154 1.00 42.28 149 SER A O 1
ATOM 1114 N N . THR A 1 150 ? -26.595 -21.857 21.362 1.00 43.56 150 THR A N 1
ATOM 1115 C CA . THR A 1 150 ? -26.071 -23.153 21.850 1.00 43.56 150 THR A CA 1
ATOM 1116 C C . THR A 1 150 ? -26.852 -23.698 23.048 1.00 43.56 150 THR A C 1
ATOM 1118 O O . THR A 1 150 ? -26.770 -24.891 23.346 1.00 43.56 150 THR A O 1
ATOM 1121 N N . ARG A 1 151 ? -27.692 -22.882 23.703 1.00 41.94 151 ARG A N 1
ATOM 1122 C CA . ARG A 1 151 ? -28.585 -23.370 24.767 1.00 41.94 151 ARG A CA 1
ATOM 1123 C C . ARG A 1 151 ? -29.765 -24.184 24.218 1.00 41.94 151 ARG A C 1
ATOM 1125 O O . ARG A 1 151 ? -30.293 -25.028 24.936 1.00 41.94 151 ARG A O 1
ATOM 1132 N N . GLN A 1 152 ? -30.138 -23.997 22.948 1.00 42.16 152 GLN A N 1
ATOM 1133 C CA . GLN A 1 152 ? -31.213 -24.758 22.290 1.00 42.16 152 GLN A CA 1
ATOM 1134 C C . GLN A 1 152 ? -30.738 -25.976 21.477 1.00 42.16 152 GLN A C 1
ATOM 1136 O O . GLN A 1 152 ? -31.552 -26.842 21.164 1.00 42.16 152 GLN A O 1
ATOM 1141 N N . ALA A 1 153 ? -29.438 -26.111 21.192 1.00 39.56 153 ALA A N 1
ATOM 1142 C CA . ALA A 1 153 ? -28.893 -27.207 20.379 1.00 39.56 153 ALA A CA 1
ATOM 1143 C C . ALA A 1 153 ? -28.250 -28.356 21.190 1.00 39.56 153 ALA A C 1
ATOM 1145 O O . ALA A 1 153 ? -27.554 -29.203 20.630 1.00 39.56 153 ALA A O 1
ATOM 1146 N N . GLN A 1 154 ? -28.502 -28.445 22.503 1.00 41.53 154 GLN A N 1
ATOM 1147 C CA . GLN A 1 154 ? -28.164 -29.627 23.310 1.00 41.53 154 GLN A CA 1
ATOM 1148 C C . GLN A 1 154 ? -29.162 -30.776 23.066 1.00 41.53 154 GLN A C 1
ATOM 1150 O O . GLN A 1 154 ? -29.889 -31.201 23.959 1.00 41.53 154 GLN A O 1
ATOM 1155 N N . LYS A 1 155 ? -29.198 -31.304 21.842 1.00 42.22 155 LYS A N 1
ATOM 1156 C CA . LYS A 1 155 ? -29.687 -32.659 21.550 1.00 42.22 155 LYS A CA 1
ATOM 1157 C C . LYS A 1 155 ? -28.759 -33.270 20.504 1.00 42.22 155 LYS A C 1
ATOM 1159 O O . LYS A 1 155 ? -28.606 -32.745 19.409 1.00 42.22 155 LYS A O 1
ATOM 1164 N N . SER A 1 156 ? -28.097 -34.347 20.908 1.00 38.91 156 SER A N 1
ATOM 1165 C CA . SER A 1 156 ? -27.074 -35.111 20.190 1.00 38.91 156 SER A CA 1
ATOM 1166 C C . SER A 1 156 ? -27.322 -35.248 18.677 1.00 38.91 156 SER A C 1
ATOM 1168 O O . SER A 1 156 ? -28.427 -35.638 18.298 1.00 38.91 156 SER A O 1
ATOM 1170 N N . PRO A 1 157 ? -26.319 -35.047 17.798 1.00 42.06 157 PRO A N 1
ATOM 1171 C CA . PRO A 1 157 ? -26.467 -35.414 16.399 1.00 42.06 157 PRO A CA 1
ATOM 1172 C C . PRO A 1 157 ? -26.266 -36.929 16.243 1.00 42.06 157 PRO A C 1
ATOM 1174 O O . PRO A 1 157 ? -25.220 -37.480 16.592 1.00 42.06 157 PRO A O 1
ATOM 1177 N N . ALA A 1 158 ? -27.309 -37.594 15.748 1.00 39.69 158 ALA A N 1
ATOM 1178 C CA . ALA A 1 158 ? -27.329 -39.003 15.364 1.00 39.69 158 ALA A CA 1
ATOM 1179 C C . ALA A 1 158 ? -26.332 -39.300 14.216 1.00 39.69 158 ALA A C 1
ATOM 1181 O O . ALA A 1 158 ? -25.979 -38.386 13.465 1.00 39.69 158 ALA A O 1
ATOM 1182 N N . PRO A 1 159 ? -25.873 -40.558 14.049 1.00 40.31 159 PRO A N 1
ATOM 1183 C CA . PRO A 1 159 ? -24.953 -40.918 12.972 1.00 40.31 159 PRO A CA 1
ATOM 1184 C C . PRO A 1 159 ? -25.580 -40.685 11.590 1.00 40.31 159 PRO A C 1
ATOM 1186 O O . PRO A 1 159 ? -26.774 -40.907 11.392 1.00 40.31 159 PRO A O 1
ATOM 1189 N N . LEU A 1 160 ? -24.741 -40.239 10.648 1.00 42.25 160 LEU A N 1
ATOM 1190 C CA . LEU A 1 160 ? -25.069 -39.889 9.262 1.00 42.25 160 LEU A CA 1
ATOM 1191 C C . LEU A 1 160 ? -25.895 -40.992 8.577 1.00 42.25 160 LEU A C 1
ATOM 1193 O O . LEU A 1 160 ? -25.362 -41.976 8.066 1.00 42.25 160 LEU A O 1
ATOM 1197 N N . SER A 1 161 ? -27.216 -40.820 8.538 1.00 40.81 161 SER A N 1
ATOM 1198 C CA . SER A 1 161 ? -28.100 -41.642 7.719 1.00 40.81 161 SER A CA 1
ATOM 1199 C C . SER A 1 161 ? -27.946 -41.252 6.251 1.00 40.81 161 SER A C 1
ATOM 1201 O O . SER A 1 161 ? -28.008 -40.068 5.914 1.00 40.81 161 SER A O 1
ATOM 1203 N N . ARG A 1 162 ? -27.786 -42.263 5.387 1.00 41.25 162 ARG A N 1
ATOM 1204 C CA . ARG A 1 162 ? -27.743 -42.184 3.917 1.00 41.25 162 ARG A CA 1
ATOM 1205 C C . ARG A 1 162 ? -28.830 -41.255 3.361 1.00 41.25 162 ARG A C 1
ATOM 1207 O O . ARG A 1 162 ? -29.952 -41.682 3.115 1.00 41.25 162 ARG A O 1
ATOM 1214 N N . GLY A 1 163 ? -28.487 -39.995 3.125 1.00 33.66 163 GLY A N 1
ATOM 1215 C CA . GLY A 1 163 ? -29.374 -39.017 2.508 1.00 33.66 163 GLY A CA 1
ATOM 1216 C C . GLY A 1 163 ? -28.699 -38.416 1.289 1.00 33.66 163 GLY A C 1
ATOM 1217 O O . GLY A 1 163 ? -27.761 -37.637 1.450 1.00 33.66 163 GLY A O 1
ATOM 1218 N N . ARG A 1 164 ? -29.185 -38.771 0.089 1.00 45.16 164 ARG A N 1
ATOM 1219 C CA . ARG A 1 164 ? -28.828 -38.137 -1.193 1.00 45.16 164 ARG A CA 1
ATOM 1220 C C . ARG A 1 164 ? -29.066 -36.624 -1.079 1.00 45.16 164 ARG A C 1
ATOM 1222 O O . ARG A 1 164 ? -30.204 -36.176 -1.164 1.00 45.16 164 ARG A O 1
ATOM 1229 N N . GLY A 1 165 ? -28.006 -35.862 -0.824 1.00 33.94 165 GLY A N 1
ATOM 1230 C CA . GLY A 1 165 ? -28.003 -34.399 -0.794 1.00 33.94 165 GLY A CA 1
ATOM 1231 C C . GLY A 1 165 ? -27.500 -33.827 -2.117 1.00 33.94 165 GLY A C 1
ATOM 1232 O O . GLY A 1 165 ? -26.699 -34.460 -2.800 1.00 33.94 165 GLY A O 1
ATOM 1233 N N . ALA A 1 166 ? -28.029 -32.663 -2.490 1.00 35.00 166 ALA A N 1
ATOM 1234 C CA . ALA A 1 166 ? -27.942 -32.054 -3.812 1.00 35.00 166 ALA A CA 1
ATOM 1235 C C . ALA A 1 166 ? -26.508 -31.898 -4.352 1.00 35.00 166 ALA A C 1
ATOM 1237 O O . ALA A 1 166 ? -25.628 -31.324 -3.717 1.00 35.00 166 ALA A O 1
ATOM 1238 N N . LEU A 1 167 ? -26.317 -32.401 -5.573 1.00 37.50 167 LEU A N 1
ATOM 1239 C CA . LEU A 1 167 ? -25.077 -32.366 -6.338 1.00 37.50 167 LEU A CA 1
ATOM 1240 C C . LEU A 1 167 ? -24.963 -31.013 -7.058 1.00 37.50 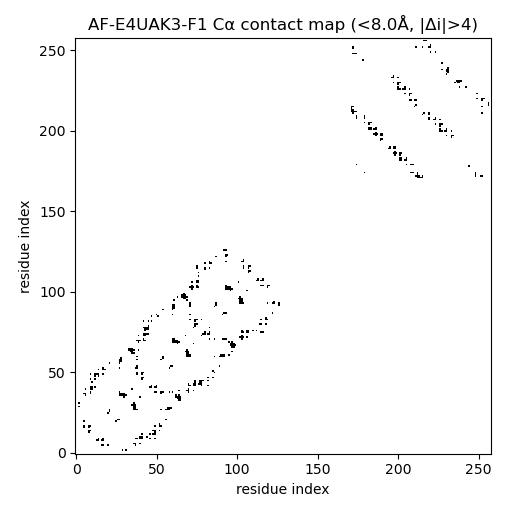167 LEU A C 1
ATOM 1242 O O . LEU A 1 167 ? -25.667 -30.791 -8.045 1.00 37.50 167 LEU A O 1
ATOM 1246 N N . SER A 1 168 ? -24.075 -30.129 -6.598 1.00 38.50 168 SER A N 1
ATOM 1247 C CA . SER A 1 168 ? -23.710 -28.931 -7.366 1.00 38.50 168 SER A CA 1
ATOM 1248 C C . SER A 1 168 ? -22.818 -29.315 -8.553 1.00 38.50 168 SER A C 1
ATOM 1250 O O . SER A 1 168 ? -21.928 -30.163 -8.438 1.00 38.50 168 SER A O 1
ATOM 1252 N N . ARG A 1 169 ? -23.124 -28.753 -9.727 1.00 40.66 169 ARG A N 1
ATOM 1253 C CA . ARG A 1 169 ? -22.503 -29.067 -11.020 1.00 40.66 169 ARG A CA 1
ATOM 1254 C C . ARG A 1 169 ? -21.345 -28.106 -11.307 1.00 40.66 169 ARG A C 1
ATOM 1256 O O . ARG A 1 169 ? -21.596 -27.007 -11.779 1.00 40.66 169 ARG A O 1
ATOM 1263 N N . SER A 1 170 ? -20.105 -28.564 -11.142 1.00 35.28 170 SER A N 1
ATOM 1264 C CA . SER A 1 170 ? -18.951 -28.099 -11.931 1.00 35.28 170 SER A CA 1
ATOM 1265 C C . SER A 1 170 ? -17.734 -29.015 -11.721 1.00 35.28 170 SER A C 1
ATOM 1267 O O . SER A 1 170 ? -17.242 -29.158 -10.612 1.00 35.28 170 SER A O 1
ATOM 1269 N N . GLY A 1 171 ? -17.302 -29.679 -12.797 1.00 40.78 171 GLY A N 1
ATOM 1270 C CA . GLY A 1 171 ? -15.920 -30.050 -13.170 1.00 40.78 171 GLY A CA 1
ATOM 1271 C C . GLY A 1 171 ? -14.875 -30.684 -12.228 1.00 40.78 171 GLY A C 1
ATOM 1272 O O . GLY A 1 171 ? -13.889 -31.161 -12.770 1.00 40.78 171 GLY A O 1
ATOM 1273 N N . GLY A 1 172 ? -15.019 -30.725 -10.902 1.00 45.94 172 GLY A N 1
ATOM 1274 C CA . GLY A 1 172 ? -14.012 -31.269 -9.970 1.00 45.94 172 GLY A CA 1
ATOM 1275 C C . GLY A 1 172 ? -14.415 -32.604 -9.333 1.00 45.94 172 GLY A C 1
ATOM 1276 O O . GLY A 1 172 ? -15.591 -32.990 -9.351 1.00 45.94 172 GLY A O 1
ATOM 1277 N N . VAL A 1 173 ? -13.454 -33.330 -8.746 1.00 48.66 173 VAL A N 1
ATOM 1278 C CA . VAL A 1 173 ? -13.740 -34.530 -7.938 1.00 48.66 173 VAL A CA 1
ATOM 1279 C C . VAL A 1 173 ? -14.620 -34.124 -6.766 1.00 48.66 173 VAL A C 1
ATOM 1281 O O . VAL A 1 173 ? -14.191 -33.476 -5.820 1.00 48.66 173 VAL A O 1
ATOM 1284 N N . ARG A 1 174 ? -15.896 -34.503 -6.841 1.00 53.69 174 ARG A N 1
ATOM 1285 C CA . ARG A 1 174 ? -16.915 -34.121 -5.860 1.00 53.69 174 ARG A CA 1
ATOM 1286 C C . ARG A 1 174 ? -16.617 -34.745 -4.498 1.00 53.69 174 ARG A C 1
ATOM 1288 O O . ARG A 1 174 ? -16.871 -35.935 -4.304 1.00 53.69 174 ARG A O 1
ATOM 1295 N N . VAL A 1 175 ? -16.127 -33.949 -3.556 1.00 56.22 175 VAL A N 1
ATOM 1296 C CA . VAL A 1 175 ? -16.104 -34.304 -2.132 1.00 56.22 175 VAL A CA 1
ATOM 1297 C C . VAL A 1 175 ? -17.451 -33.922 -1.526 1.00 56.22 175 VAL A C 1
ATOM 1299 O O . VAL A 1 175 ? -17.997 -32.864 -1.835 1.00 56.22 175 VAL A O 1
ATOM 1302 N N . ASP A 1 176 ? -18.038 -34.813 -0.725 1.00 60.94 176 ASP A N 1
ATOM 1303 C CA . ASP A 1 176 ? -19.276 -34.502 -0.010 1.00 60.94 176 ASP A CA 1
ATOM 1304 C C . ASP A 1 176 ? -18.985 -33.339 0.947 1.00 60.94 176 ASP A C 1
ATOM 1306 O O . ASP A 1 176 ? -18.167 -33.476 1.853 1.00 60.94 176 ASP A O 1
ATOM 1310 N N . VAL A 1 177 ? -19.620 -32.183 0.737 1.00 59.91 177 VAL A N 1
ATOM 1311 C CA . VAL A 1 177 ? -19.406 -30.976 1.557 1.00 59.91 177 VAL A CA 1
ATOM 1312 C C . VAL A 1 177 ? -19.665 -31.274 3.037 1.00 59.91 177 VAL A C 1
ATOM 1314 O O . VAL A 1 177 ? -18.959 -30.778 3.908 1.00 59.91 177 VAL A O 1
ATOM 1317 N N . ARG A 1 178 ? -20.582 -32.209 3.325 1.00 66.62 178 ARG A N 1
ATOM 1318 C CA . ARG A 1 178 ? -20.878 -32.662 4.690 1.00 66.62 178 ARG A CA 1
ATOM 1319 C C . ARG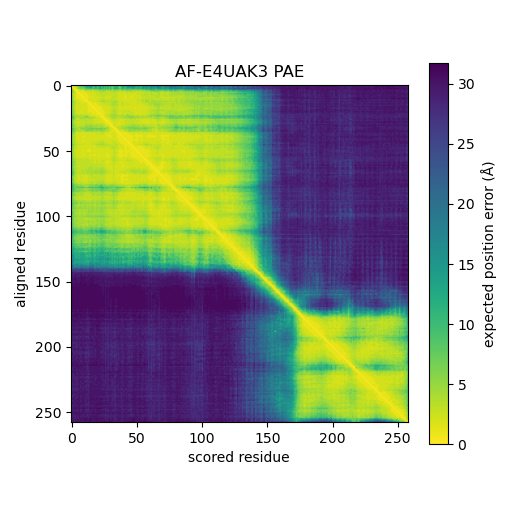 A 1 178 ? -19.706 -33.389 5.342 1.00 66.62 178 ARG A C 1
ATOM 1321 O O . ARG A 1 178 ? -19.627 -33.426 6.566 1.00 66.62 178 ARG A O 1
ATOM 1328 N N . LEU A 1 179 ? -18.823 -33.995 4.548 1.00 71.50 179 LEU A N 1
ATOM 1329 C CA . LEU A 1 179 ? -17.616 -34.647 5.043 1.00 71.50 179 LEU A CA 1
ATOM 1330 C C . LEU A 1 179 ? -16.587 -33.603 5.479 1.00 71.50 179 LEU A C 1
ATOM 1332 O O . LEU A 1 179 ? -16.024 -33.741 6.558 1.00 71.50 179 LEU A O 1
ATOM 1336 N N . LEU A 1 180 ? -16.390 -32.545 4.688 1.00 74.69 180 LEU A N 1
ATOM 1337 C CA . LEU A 1 180 ? -15.487 -31.448 5.042 1.00 74.69 180 LEU A CA 1
ATOM 1338 C C . LEU A 1 180 ? -15.987 -30.692 6.283 1.00 74.69 180 LEU A C 1
ATOM 1340 O O . LEU A 1 180 ? -15.218 -30.506 7.225 1.00 74.69 180 LEU A O 1
ATOM 1344 N N . ASP A 1 181 ? -17.286 -30.384 6.350 1.00 75.50 181 ASP A N 1
ATOM 1345 C CA . ASP A 1 181 ? -17.909 -29.769 7.532 1.00 75.50 181 ASP A CA 1
ATOM 1346 C C . ASP A 1 181 ? -17.762 -30.652 8.783 1.00 75.50 181 ASP A C 1
ATOM 1348 O O . ASP A 1 181 ? -17.511 -30.166 9.890 1.00 75.50 181 ASP A O 1
ATOM 1352 N N . TYR A 1 182 ? -17.890 -31.975 8.616 1.00 79.75 182 TYR A N 1
ATOM 1353 C CA . TYR A 1 182 ? -17.685 -32.929 9.700 1.00 79.75 182 TYR A CA 1
ATOM 1354 C C . TYR A 1 182 ? -16.241 -32.913 10.216 1.00 79.75 182 TYR A C 1
ATOM 1356 O O . TYR A 1 182 ? -16.053 -32.941 11.432 1.00 79.75 182 TYR A O 1
ATOM 1364 N N . LEU A 1 183 ? -15.235 -32.866 9.334 1.00 79.81 183 LEU A N 1
ATOM 1365 C CA . LEU A 1 183 ? -13.822 -32.845 9.735 1.00 79.81 183 LEU A CA 1
ATOM 1366 C C . LEU A 1 183 ? -13.492 -31.596 10.551 1.00 79.81 183 LEU A C 1
ATOM 1368 O O . LEU A 1 183 ? -12.910 -31.725 11.623 1.00 79.81 183 LEU A O 1
ATOM 1372 N N . VAL A 1 184 ? -13.945 -30.421 10.106 1.00 78.56 184 VAL A N 1
ATOM 1373 C CA . VAL A 1 184 ? -13.735 -29.151 10.824 1.00 78.56 184 VAL A CA 1
ATOM 1374 C C . VAL A 1 184 ? -14.410 -29.187 12.199 1.00 78.56 184 VAL A C 1
ATOM 1376 O O . VAL A 1 184 ? -13.814 -28.836 13.219 1.00 78.56 184 VAL A O 1
ATOM 1379 N N . ALA A 1 185 ? -15.651 -29.680 12.267 1.00 77.94 185 ALA A N 1
ATOM 1380 C CA . ALA A 1 185 ? -16.364 -29.817 13.536 1.00 77.94 185 ALA A CA 1
ATOM 1381 C C . ALA A 1 185 ? -15.713 -30.852 14.472 1.00 77.94 185 ALA A C 1
ATOM 1383 O O . ALA A 1 185 ? -15.763 -30.714 15.697 1.00 77.94 185 ALA A O 1
ATOM 1384 N N . ALA A 1 186 ? -15.134 -31.912 13.914 1.00 75.81 186 ALA A N 1
ATOM 1385 C CA . ALA A 1 186 ? -14.434 -32.940 14.662 1.00 75.81 186 ALA A CA 1
ATOM 1386 C C . ALA A 1 186 ? -13.085 -32.446 15.203 1.00 75.81 186 ALA A C 1
ATOM 1388 O O . ALA A 1 186 ? -12.793 -32.681 16.375 1.00 75.81 186 ALA A O 1
ATOM 1389 N N . GLU A 1 187 ? -12.321 -31.710 14.397 1.00 79.94 187 GLU A N 1
ATOM 1390 C CA . GLU A 1 187 ? -11.071 -31.062 14.797 1.00 79.94 187 GLU A CA 1
ATOM 1391 C C . GLU A 1 187 ? -11.311 -30.108 15.972 1.00 79.94 187 GLU A C 1
ATOM 1393 O O . GLU A 1 187 ? -10.668 -30.229 17.015 1.00 79.94 187 GLU A O 1
ATOM 1398 N N . ALA A 1 188 ? -12.317 -29.233 15.872 1.00 72.12 188 ALA A N 1
ATOM 1399 C CA . ALA A 1 188 ? -12.664 -28.304 16.945 1.00 72.12 188 ALA A CA 1
ATOM 1400 C C . ALA A 1 188 ? -12.998 -29.026 18.267 1.00 72.12 188 ALA A C 1
ATOM 1402 O O . ALA A 1 188 ? -12.622 -28.572 19.351 1.00 72.12 188 ALA A O 1
ATOM 1403 N N . ARG A 1 189 ? -13.663 -30.189 18.197 1.00 78.50 189 ARG A N 1
ATOM 1404 C CA . ARG A 1 189 ? -13.962 -31.024 19.375 1.00 78.50 189 ARG A CA 1
ATOM 1405 C C . ARG A 1 189 ? -12.716 -31.702 19.940 1.00 78.50 189 ARG A C 1
ATOM 1407 O O . ARG A 1 189 ? -12.603 -31.797 21.161 1.00 78.50 189 ARG A O 1
ATOM 1414 N N . ALA A 1 190 ? -11.814 -32.184 19.088 1.00 73.56 190 ALA A N 1
ATOM 1415 C CA . ALA A 1 190 ? -10.548 -32.781 19.508 1.00 73.56 190 ALA A CA 1
ATOM 1416 C C . ALA A 1 190 ? -9.665 -31.745 20.223 1.00 73.56 190 ALA A C 1
ATOM 1418 O O . ALA A 1 190 ? -9.177 -32.008 21.325 1.00 73.56 190 ALA A O 1
ATOM 1419 N N . THR A 1 191 ? -9.575 -30.532 19.671 1.00 78.81 191 THR A N 1
ATOM 1420 C CA . THR A 1 191 ? -8.878 -29.389 20.276 1.00 78.81 191 THR A CA 1
ATOM 1421 C C . THR A 1 191 ? -9.495 -28.998 21.617 1.00 78.81 191 THR A C 1
ATOM 1423 O O . THR A 1 191 ? -8.776 -28.863 22.605 1.00 78.81 191 THR A O 1
ATOM 1426 N N . ALA A 1 192 ? -10.828 -28.916 21.702 1.00 75.94 192 ALA A N 1
ATOM 1427 C CA . ALA A 1 192 ? -11.530 -28.608 22.951 1.00 75.94 192 ALA A CA 1
ATOM 1428 C C . ALA A 1 192 ? -11.331 -29.674 24.046 1.00 75.94 192 ALA A C 1
ATOM 1430 O O . ALA A 1 192 ? -11.412 -29.370 25.234 1.00 75.94 192 ALA A O 1
ATOM 1431 N N . ARG A 1 193 ? -11.059 -30.926 23.660 1.00 77.50 193 ARG A N 1
ATOM 1432 C CA . ARG A 1 193 ? -10.751 -32.034 24.579 1.00 77.50 193 ARG A CA 1
ATOM 1433 C C . ARG A 1 193 ? -9.255 -32.173 24.888 1.00 77.50 193 ARG A C 1
ATOM 1435 O O . ARG A 1 193 ? -8.893 -33.025 25.693 1.00 77.50 193 ARG A O 1
ATOM 1442 N N . GLY A 1 194 ? -8.396 -31.363 24.265 1.00 80.62 194 GLY A N 1
ATOM 1443 C CA . GLY A 1 194 ? -6.942 -31.403 24.450 1.00 80.62 194 GLY A CA 1
ATOM 1444 C C . GLY A 1 194 ? -6.220 -32.522 23.689 1.00 80.62 194 GLY A C 1
ATOM 1445 O O . GLY A 1 194 ? -5.028 -32.735 23.913 1.00 80.62 194 GLY A O 1
ATOM 1446 N N . PHE A 1 195 ? -6.891 -33.226 22.771 1.00 78.81 195 PHE A N 1
ATOM 1447 C CA . PHE A 1 195 ? -6.291 -34.294 21.965 1.00 78.81 195 PHE A CA 1
ATOM 1448 C C . PHE A 1 195 ? -5.585 -33.720 20.731 1.00 78.81 195 PHE A C 1
ATOM 1450 O O . PHE A 1 195 ? -6.070 -33.830 19.607 1.00 78.81 195 PHE A O 1
ATOM 1457 N N . LYS A 1 196 ? -4.417 -33.100 20.947 1.00 78.50 196 LYS A N 1
ATOM 1458 C CA . LYS A 1 196 ? -3.653 -32.392 19.901 1.00 78.50 196 LYS A CA 1
ATOM 1459 C C . LYS A 1 196 ? -3.352 -33.257 18.671 1.00 78.50 196 LYS A C 1
ATOM 1461 O O . LYS A 1 196 ? -3.611 -32.822 17.559 1.00 78.50 196 LYS A O 1
ATOM 1466 N N . GLY A 1 197 ? -2.914 -34.503 18.869 1.00 76.50 197 GLY A N 1
ATOM 1467 C CA . GLY A 1 197 ? -2.620 -35.408 17.750 1.00 76.50 197 GLY A CA 1
ATOM 1468 C C . GLY A 1 197 ? -3.853 -35.811 16.927 1.00 76.50 197 GLY A C 1
ATOM 1469 O O . GLY A 1 197 ? -3.728 -36.102 15.744 1.00 76.50 197 GLY A O 1
ATOM 1470 N N . GLU A 1 198 ? -5.050 -35.826 17.529 1.00 79.62 198 GLU A N 1
ATOM 1471 C CA . GLU A 1 198 ? -6.301 -36.118 16.810 1.00 79.62 198 GLU A CA 1
ATOM 1472 C C . GLU A 1 198 ? -6.726 -34.903 15.983 1.00 79.62 198 GLU A C 1
ATOM 1474 O O . GLU A 1 198 ? -7.099 -35.050 14.822 1.00 79.62 198 GLU A O 1
ATOM 1479 N N . ALA A 1 199 ? -6.607 -33.703 16.559 1.00 74.38 199 ALA A N 1
ATOM 1480 C CA . ALA A 1 199 ? -6.876 -32.454 15.857 1.00 74.38 199 ALA A CA 1
ATOM 1481 C C . ALA A 1 199 ? -5.937 -32.271 14.652 1.00 74.38 199 ALA A C 1
ATOM 1483 O O . ALA A 1 199 ? -6.406 -32.014 13.549 1.00 74.38 199 ALA A O 1
ATOM 1484 N N . GLU A 1 200 ? -4.634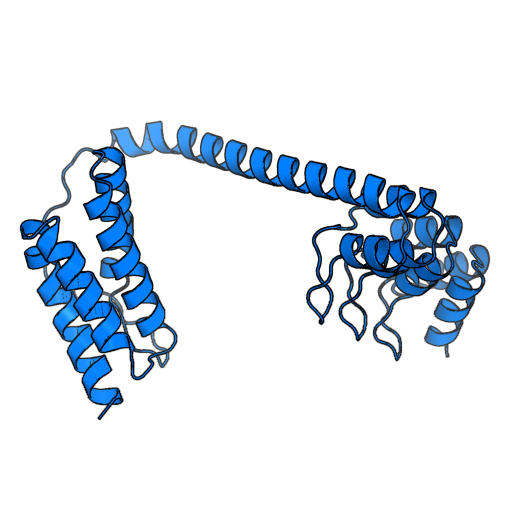 -32.500 14.829 1.00 82.25 200 GLU A N 1
ATOM 1485 C CA . GLU A 1 200 ? -3.643 -32.414 13.749 1.00 82.25 200 GLU A CA 1
ATOM 1486 C C . GLU A 1 200 ? -3.922 -33.419 12.621 1.00 82.25 200 GLU A C 1
ATOM 1488 O O . GLU A 1 200 ? -3.858 -33.065 11.442 1.00 82.25 200 GLU A O 1
ATOM 1493 N N . ALA A 1 201 ? -4.292 -34.658 12.961 1.00 80.06 201 ALA A N 1
ATOM 1494 C CA . ALA A 1 201 ? -4.639 -35.671 11.967 1.00 80.06 201 ALA A CA 1
ATOM 1495 C C . ALA A 1 201 ? -5.913 -35.310 11.179 1.00 80.06 201 ALA A C 1
ATOM 1497 O O . ALA A 1 201 ? -5.965 -35.501 9.963 1.00 80.06 201 ALA A O 1
ATOM 1498 N N . LEU A 1 202 ? -6.933 -34.762 11.850 1.00 83.38 202 LEU A N 1
ATOM 1499 C CA . LEU A 1 202 ? -8.176 -34.314 11.213 1.00 83.38 202 LEU A CA 1
ATOM 1500 C C . LEU A 1 202 ? -7.959 -33.082 10.326 1.00 83.38 202 LEU A C 1
ATOM 1502 O O . LEU A 1 202 ? -8.489 -33.046 9.214 1.00 83.38 202 LEU A O 1
ATOM 1506 N N . ALA A 1 203 ? -7.137 -32.130 10.770 1.00 80.44 203 ALA A N 1
ATOM 1507 C CA . ALA A 1 203 ? -6.739 -30.968 9.982 1.00 80.44 203 ALA A CA 1
ATOM 1508 C C . ALA A 1 203 ? -5.979 -31.395 8.717 1.00 80.44 203 ALA A C 1
ATOM 1510 O O . ALA A 1 203 ? -6.309 -30.964 7.612 1.00 80.44 203 ALA A O 1
ATOM 1511 N N . GLY A 1 204 ? -5.007 -32.304 8.853 1.00 81.81 204 GLY A N 1
ATOM 1512 C CA . GLY A 1 204 ? -4.265 -32.860 7.720 1.00 81.81 204 GLY A CA 1
ATOM 1513 C C . GLY A 1 204 ? -5.173 -33.573 6.715 1.00 81.81 204 GLY A C 1
ATOM 1514 O O . GLY A 1 204 ? -5.027 -33.393 5.506 1.00 81.81 204 GLY A O 1
ATOM 1515 N N . LEU A 1 205 ? -6.166 -34.319 7.207 1.00 84.62 205 LEU A N 1
ATOM 1516 C CA . LEU A 1 205 ? -7.158 -34.988 6.367 1.00 84.62 205 LEU A CA 1
ATOM 1517 C C . LEU A 1 205 ? -8.078 -33.994 5.645 1.00 84.62 205 LEU A C 1
ATOM 1519 O O . LEU A 1 205 ? -8.373 -34.192 4.467 1.00 84.62 205 LEU A O 1
ATOM 1523 N N . TYR A 1 206 ? -8.493 -32.915 6.314 1.00 84.00 206 TYR A N 1
ATOM 1524 C CA . TYR A 1 206 ? -9.258 -31.832 5.694 1.00 84.00 206 TYR A CA 1
ATOM 1525 C C . TYR A 1 206 ? -8.462 -31.146 4.580 1.00 84.00 206 TYR A C 1
ATOM 1527 O O . TYR A 1 206 ? -8.979 -30.986 3.477 1.00 84.00 206 TYR A O 1
ATOM 1535 N N . GLN A 1 207 ? -7.195 -30.802 4.831 1.00 81.88 207 GLN A N 1
ATOM 1536 C CA . GLN A 1 207 ? -6.330 -30.158 3.838 1.00 81.88 207 GLN A CA 1
ATOM 1537 C C . GLN A 1 207 ? -6.091 -31.064 2.625 1.00 81.88 207 GLN A C 1
ATOM 1539 O O . GLN A 1 207 ? -6.264 -30.627 1.488 1.00 81.88 207 GLN A O 1
ATOM 1544 N N . ALA A 1 208 ? -5.770 -32.343 2.851 1.00 82.00 208 ALA A N 1
ATOM 1545 C CA . ALA A 1 208 ? -5.553 -33.307 1.773 1.00 82.00 208 ALA A CA 1
ATOM 1546 C C . ALA A 1 208 ? -6.822 -33.526 0.932 1.00 82.00 208 ALA A C 1
ATOM 1548 O O . ALA A 1 208 ? -6.766 -33.526 -0.296 1.00 82.00 208 ALA A O 1
ATOM 1549 N N . ALA A 1 209 ? -7.981 -33.670 1.580 1.00 79.69 209 ALA A N 1
ATOM 1550 C CA . ALA A 1 209 ? -9.250 -33.871 0.887 1.00 79.69 209 ALA A CA 1
ATOM 1551 C C . ALA A 1 209 ? -9.744 -32.607 0.168 1.00 79.69 209 ALA A C 1
ATOM 1553 O O . ALA A 1 209 ? -10.314 -32.707 -0.917 1.00 79.69 209 ALA A O 1
ATOM 1554 N N . GLY A 1 210 ? -9.521 -31.428 0.754 1.00 75.69 210 GLY A N 1
ATOM 1555 C CA . GLY A 1 210 ? -9.864 -30.135 0.167 1.00 75.69 210 GLY A CA 1
ATOM 1556 C C . GLY A 1 210 ? -9.017 -29.812 -1.063 1.00 75.69 210 GLY A C 1
ATOM 1557 O O . GLY A 1 210 ? -9.570 -29.433 -2.095 1.00 75.69 210 GLY A O 1
ATOM 1558 N N . ALA A 1 211 ? -7.701 -30.037 -0.992 1.00 72.44 211 ALA A N 1
ATOM 1559 C CA . ALA A 1 211 ? -6.799 -29.878 -2.133 1.00 72.44 211 ALA A CA 1
ATOM 1560 C C . ALA A 1 211 ? -7.203 -30.799 -3.296 1.00 72.44 211 ALA A C 1
ATOM 1562 O O . ALA A 1 211 ? -7.425 -30.326 -4.412 1.00 72.44 211 ALA A O 1
ATOM 1563 N N . ALA A 1 212 ? -7.444 -32.081 -2.997 1.00 72.88 212 ALA A N 1
ATOM 1564 C CA . ALA A 1 212 ? -7.879 -33.071 -3.979 1.00 72.88 212 ALA A CA 1
ATOM 1565 C C . ALA A 1 212 ? -9.240 -32.747 -4.632 1.00 72.88 212 ALA A C 1
ATOM 1567 O O . ALA A 1 212 ? -9.520 -33.182 -5.751 1.00 72.88 212 ALA A O 1
ATOM 1568 N N . ALA A 1 213 ? -10.109 -32.004 -3.935 1.00 66.31 213 ALA A N 1
ATOM 1569 C CA . ALA A 1 213 ? -11.407 -31.569 -4.452 1.00 66.31 213 ALA A CA 1
ATOM 1570 C C . ALA A 1 213 ? -11.290 -30.417 -5.463 1.00 66.31 213 ALA A C 1
ATOM 1572 O O . ALA A 1 213 ? -12.107 -30.319 -6.381 1.00 66.31 213 ALA A O 1
ATOM 1573 N N . LEU A 1 214 ? -10.306 -29.534 -5.264 1.00 65.56 214 LEU A N 1
ATOM 1574 C CA . LEU A 1 214 ? -10.115 -28.309 -6.041 1.00 65.56 214 LEU A CA 1
ATOM 1575 C C . LEU A 1 214 ? -9.271 -28.554 -7.294 1.00 65.56 214 LEU A C 1
ATOM 1577 O O . LEU A 1 214 ? -9.664 -28.129 -8.380 1.00 65.56 214 LEU A O 1
ATOM 1581 N N . MET A 1 215 ? -8.132 -29.237 -7.152 1.00 64.50 215 MET A N 1
ATOM 1582 C CA . MET A 1 215 ? -7.192 -29.517 -8.241 1.00 64.50 215 MET A CA 1
ATOM 1583 C C . MET A 1 215 ? -6.535 -30.886 -8.016 1.00 64.50 215 MET A C 1
ATOM 1585 O O . MET A 1 215 ? -5.567 -30.970 -7.269 1.00 64.50 215 MET A O 1
ATOM 1589 N N . PRO A 1 216 ? -7.062 -31.966 -8.616 1.00 66.94 216 PRO A N 1
ATOM 1590 C CA . PRO A 1 216 ? -6.560 -33.309 -8.358 1.00 66.94 216 PRO A CA 1
ATOM 1591 C C . PRO A 1 216 ? -5.205 -33.558 -9.036 1.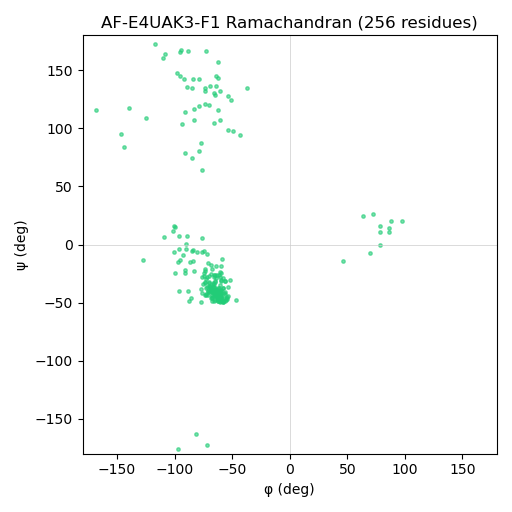00 66.94 216 PRO A C 1
ATOM 1593 O O . PRO A 1 216 ? -5.093 -33.517 -10.262 1.00 66.94 216 PRO A O 1
ATOM 1596 N N . GLU A 1 217 ? -4.191 -33.884 -8.238 1.00 73.00 217 GLU A N 1
ATOM 1597 C CA . GLU A 1 217 ? -2.841 -34.231 -8.682 1.00 73.00 217 GLU A CA 1
ATOM 1598 C C . GLU A 1 217 ? -2.523 -35.721 -8.467 1.00 73.00 217 GLU A C 1
ATOM 1600 O O . GLU A 1 217 ? -3.107 -36.405 -7.623 1.00 73.00 217 GLU A O 1
ATOM 1605 N N . ARG A 1 218 ? -1.512 -36.236 -9.188 1.00 66.19 218 ARG A N 1
ATOM 1606 C CA . ARG A 1 218 ? -1.062 -37.644 -9.102 1.00 66.19 218 ARG A CA 1
ATOM 1607 C C . ARG A 1 218 ? -0.611 -38.083 -7.692 1.00 66.19 218 ARG A C 1
ATOM 1609 O O . ARG A 1 218 ? -0.459 -39.277 -7.464 1.00 66.19 218 ARG A O 1
ATOM 1616 N N . GLY A 1 219 ? -0.408 -37.153 -6.753 1.00 73.69 219 GLY A N 1
ATOM 1617 C CA . GLY A 1 219 ? 0.001 -37.424 -5.368 1.00 73.69 219 GLY A CA 1
ATOM 1618 C C . GLY A 1 219 ? -1.119 -37.387 -4.319 1.00 73.69 219 GLY A C 1
ATOM 1619 O O . GLY A 1 219 ? -0.873 -37.727 -3.162 1.00 73.69 219 GLY A O 1
ATOM 1620 N N . ASP A 1 220 ? -2.343 -36.995 -4.679 1.00 77.19 220 ASP A N 1
ATOM 1621 C CA . ASP A 1 220 ? -3.390 -36.727 -3.683 1.00 77.19 220 ASP A CA 1
ATOM 1622 C C . ASP A 1 220 ? -4.011 -37.991 -3.081 1.00 77.19 220 ASP A C 1
ATOM 1624 O O . ASP A 1 220 ? -4.407 -37.986 -1.914 1.00 77.19 220 ASP A O 1
ATOM 1628 N N . VAL A 1 221 ? -4.026 -39.102 -3.829 1.00 79.62 221 VAL A N 1
ATOM 1629 C CA . VAL A 1 221 ? -4.421 -40.424 -3.304 1.00 79.62 221 VAL A CA 1
ATOM 1630 C C . VAL A 1 221 ? -3.568 -40.778 -2.089 1.00 79.62 221 VAL A C 1
ATOM 1632 O O . VAL A 1 221 ? -4.093 -41.159 -1.041 1.00 79.62 221 VAL A O 1
ATOM 1635 N N . GLU A 1 222 ? -2.253 -40.607 -2.217 1.00 81.00 222 GLU A N 1
ATOM 1636 C CA . GLU A 1 222 ? -1.307 -40.979 -1.173 1.00 81.00 222 GLU A CA 1
ATOM 1637 C C . GLU A 1 222 ? -1.375 -40.004 0.005 1.00 81.00 222 GLU A C 1
ATOM 1639 O O . GLU A 1 222 ? -1.358 -40.431 1.155 1.00 81.00 222 GLU A O 1
ATOM 1644 N N . ARG A 1 223 ? -1.572 -38.704 -0.252 1.00 82.44 223 ARG A N 1
ATOM 1645 C CA . ARG A 1 223 ? -1.786 -37.705 0.811 1.00 82.44 223 ARG A CA 1
ATOM 1646 C C . ARG A 1 223 ? -3.023 -38.014 1.655 1.00 82.44 223 ARG A C 1
ATOM 1648 O O . ARG A 1 223 ? -2.945 -37.983 2.883 1.00 82.44 223 ARG A O 1
ATOM 1655 N N . VAL A 1 224 ? -4.150 -38.346 1.021 1.00 83.69 224 VAL A N 1
ATOM 1656 C CA . VAL A 1 224 ? -5.387 -38.709 1.733 1.00 83.69 224 VAL A CA 1
ATOM 1657 C C . VAL A 1 224 ? -5.213 -40.030 2.491 1.00 83.69 224 VAL A C 1
ATOM 1659 O O . VAL A 1 224 ? -5.667 -40.142 3.630 1.00 83.69 224 VAL A O 1
ATOM 1662 N N . ARG A 1 225 ? -4.513 -41.016 1.913 1.00 85.06 225 ARG A N 1
ATOM 1663 C CA . ARG A 1 225 ? -4.231 -42.304 2.568 1.00 85.06 225 ARG A CA 1
ATOM 1664 C C . ARG A 1 225 ? -3.341 -42.136 3.803 1.00 85.06 225 ARG A C 1
ATOM 1666 O O . ARG A 1 225 ? -3.706 -42.614 4.874 1.00 85.06 225 ARG A O 1
ATOM 1673 N N . VAL A 1 226 ? -2.246 -41.385 3.688 1.00 86.38 226 VAL A N 1
ATOM 1674 C CA . VAL A 1 226 ? -1.341 -41.076 4.807 1.00 86.38 226 VAL A CA 1
ATOM 1675 C C . VAL A 1 226 ? -2.072 -40.318 5.917 1.00 86.38 226 VAL A C 1
ATOM 1677 O O . VAL A 1 226 ? -1.885 -40.624 7.095 1.00 86.38 226 VAL A O 1
ATOM 1680 N N . ALA A 1 227 ? -2.952 -39.373 5.573 1.00 85.69 227 ALA A N 1
ATOM 1681 C CA . ALA A 1 227 ? -3.751 -38.653 6.563 1.00 85.69 227 ALA A CA 1
ATOM 1682 C C . ALA A 1 227 ? -4.752 -39.571 7.296 1.00 85.69 227 ALA A C 1
ATOM 1684 O O . ALA A 1 227 ? -4.891 -39.482 8.518 1.00 85.69 227 ALA A O 1
ATOM 1685 N N . LEU A 1 228 ? -5.404 -40.500 6.584 1.00 85.88 228 LEU A N 1
ATOM 1686 C CA . LEU A 1 228 ? -6.268 -41.516 7.198 1.00 85.88 228 LEU A CA 1
ATOM 1687 C C . LEU A 1 228 ? -5.481 -42.458 8.116 1.00 85.88 228 LEU A C 1
ATOM 1689 O O . LEU A 1 228 ? -5.947 -42.777 9.208 1.00 85.88 228 LEU A O 1
ATOM 1693 N N . GLU A 1 229 ? -4.276 -42.871 7.724 1.00 86.62 229 GLU A N 1
ATOM 1694 C CA . GLU A 1 229 ? -3.398 -43.683 8.572 1.00 86.62 229 GLU A CA 1
ATOM 1695 C C . GLU A 1 229 ? -2.927 -42.926 9.818 1.00 86.62 229 GLU A C 1
ATOM 1697 O O . GLU A 1 229 ? -2.885 -43.499 10.910 1.00 86.62 229 GLU A O 1
ATOM 1702 N N . GLY A 1 230 ? -2.619 -41.634 9.680 1.00 85.06 230 GLY A N 1
ATOM 1703 C CA . GLY A 1 230 ? -2.322 -40.747 10.802 1.00 85.06 230 GLY A CA 1
ATOM 1704 C C . GLY A 1 230 ? -3.474 -40.709 11.804 1.00 85.06 230 GLY A C 1
ATOM 1705 O O . GLY A 1 230 ? -3.266 -40.919 13.000 1.00 85.06 230 GLY A O 1
ATOM 1706 N N . LEU A 1 231 ? -4.708 -40.563 11.314 1.00 85.81 231 LEU A N 1
ATOM 1707 C CA . LEU A 1 231 ? -5.897 -40.611 12.161 1.00 85.81 231 LEU A CA 1
ATOM 1708 C C . LEU A 1 231 ? -6.127 -42.003 12.763 1.00 85.81 231 LEU A C 1
ATOM 1710 O O . LEU A 1 231 ? -6.506 -42.097 13.926 1.00 85.81 231 LEU A O 1
ATOM 1714 N N . ALA A 1 232 ? -5.853 -43.088 12.034 1.00 87.81 232 ALA A N 1
ATOM 1715 C CA . ALA A 1 232 ? -5.984 -44.453 12.549 1.00 87.81 232 ALA A CA 1
ATOM 1716 C C . ALA A 1 232 ? -5.068 -44.715 13.755 1.00 87.81 232 ALA A C 1
ATOM 1718 O O . ALA A 1 232 ? -5.451 -45.443 14.673 1.00 87.81 232 ALA A O 1
ATOM 1719 N N . ARG A 1 233 ? -3.868 -44.116 13.765 1.00 86.00 233 ARG A N 1
ATOM 1720 C CA . ARG A 1 233 ? -2.902 -44.240 14.869 1.00 86.00 233 ARG A CA 1
ATOM 1721 C C . ARG A 1 233 ? -3.363 -43.517 16.130 1.00 86.00 233 ARG A C 1
ATOM 1723 O O . ARG A 1 233 ? -3.107 -44.007 17.225 1.00 86.00 233 ARG A O 1
ATOM 1730 N N . VAL A 1 234 ? -4.033 -42.373 15.980 1.00 86.25 234 VAL A N 1
ATOM 1731 C CA . VAL A 1 234 ? -4.420 -41.522 17.116 1.00 86.25 234 VAL A CA 1
ATOM 1732 C C . VAL A 1 234 ? -5.854 -41.790 17.586 1.00 86.25 234 VAL A C 1
ATOM 1734 O O . VAL A 1 234 ? -6.105 -41.849 18.788 1.00 86.25 234 VAL A O 1
ATOM 1737 N N . ASN A 1 235 ? -6.794 -42.010 16.663 1.00 83.50 235 ASN A N 1
ATOM 1738 C CA . ASN A 1 235 ? -8.191 -42.320 16.955 1.00 83.50 235 ASN A CA 1
ATOM 1739 C C . ASN A 1 235 ? -8.789 -43.333 15.947 1.00 83.50 235 ASN A C 1
ATOM 1741 O O . ASN A 1 235 ? -9.516 -42.967 15.014 1.00 83.50 235 ASN A O 1
ATOM 1745 N N . PRO A 1 236 ? -8.575 -44.645 16.167 1.00 81.31 236 PRO A N 1
ATOM 1746 C CA . PRO A 1 236 ? -9.040 -45.691 15.253 1.00 81.31 236 PRO A CA 1
ATOM 1747 C C . PRO A 1 236 ? -10.568 -45.834 15.204 1.00 81.31 236 PRO A C 1
ATOM 1749 O O . PRO A 1 236 ? -11.109 -46.398 14.255 1.00 81.31 236 PRO A O 1
ATOM 1752 N N . ARG A 1 237 ? -11.299 -45.364 16.225 1.00 77.06 237 ARG A N 1
ATOM 1753 C CA . ARG A 1 237 ? -12.772 -45.421 16.227 1.00 77.06 237 ARG A CA 1
ATOM 1754 C C . ARG A 1 237 ? -13.356 -44.404 15.260 1.00 77.06 237 ARG A C 1
ATOM 1756 O O . ARG A 1 237 ? -14.293 -44.719 14.531 1.00 77.06 237 ARG A O 1
ATOM 1763 N N . GLN A 1 238 ? -12.807 -43.196 15.281 1.00 79.38 238 GLN A N 1
ATOM 1764 C CA . GLN A 1 238 ? -13.234 -42.117 14.408 1.00 79.38 238 GLN A CA 1
ATOM 1765 C C . GLN A 1 238 ? -12.823 -42.374 12.963 1.00 79.38 238 GLN A C 1
ATOM 1767 O O . GLN A 1 238 ? -13.631 -42.178 12.060 1.00 79.38 238 GLN A O 1
ATOM 1772 N N . GLU A 1 239 ? -11.619 -42.900 12.756 1.00 85.75 239 GLU A N 1
ATOM 1773 C CA . GLU A 1 239 ? -11.150 -43.315 11.439 1.00 85.75 239 GLU A CA 1
ATOM 1774 C C . GLU A 1 239 ? -12.094 -44.342 10.792 1.00 85.75 239 GLU A C 1
ATOM 1776 O O . GLU A 1 239 ? -12.580 -44.113 9.685 1.00 85.75 239 GLU A O 1
ATOM 1781 N N . ARG A 1 240 ? -12.485 -45.401 11.517 1.00 81.19 240 ARG A N 1
ATOM 1782 C CA . ARG A 1 240 ? -13.457 -46.394 11.020 1.00 81.19 240 ARG A CA 1
ATOM 1783 C C . ARG A 1 240 ? -14.818 -45.797 10.673 1.00 81.19 240 ARG A C 1
ATOM 1785 O O . ARG A 1 240 ? -15.502 -46.321 9.798 1.00 81.19 240 ARG A O 1
ATOM 1792 N N . ALA A 1 241 ? -15.230 -44.736 11.367 1.00 78.31 241 ALA A N 1
ATOM 1793 C CA . ALA A 1 241 ? -16.506 -44.076 11.115 1.00 78.31 241 ALA A CA 1
ATOM 1794 C C . ALA A 1 241 ? -16.490 -43.253 9.818 1.00 78.31 241 ALA A C 1
ATOM 1796 O O . ALA A 1 241 ? -17.519 -43.161 9.151 1.00 78.31 241 ALA A O 1
ATOM 1797 N N . ILE A 1 242 ? -15.341 -42.669 9.457 1.00 80.31 242 ILE A N 1
ATOM 1798 C CA . ILE A 1 242 ? -15.220 -41.790 8.286 1.00 80.31 242 ILE A CA 1
ATOM 1799 C C . ILE A 1 242 ? -14.626 -42.478 7.056 1.00 80.31 242 ILE A C 1
ATOM 1801 O O . ILE A 1 242 ? -14.929 -42.049 5.946 1.00 80.31 242 ILE A O 1
ATOM 1805 N N . ARG A 1 243 ? -13.840 -43.555 7.218 1.00 80.50 243 ARG A N 1
ATOM 1806 C CA . ARG A 1 243 ? -13.184 -44.298 6.123 1.00 80.50 243 ARG A CA 1
ATOM 1807 C C . ARG A 1 243 ? -14.124 -44.606 4.943 1.00 80.50 243 ARG A C 1
ATOM 1809 O O . ARG A 1 243 ? -13.742 -44.274 3.821 1.00 80.50 243 ARG A O 1
ATOM 1816 N N . PRO A 1 244 ? -15.358 -45.118 5.136 1.00 81.06 244 PRO A N 1
ATOM 1817 C CA . PRO A 1 244 ? -16.258 -45.416 4.014 1.00 81.06 244 PRO A CA 1
ATOM 1818 C C . PRO A 1 244 ? -16.626 -44.186 3.169 1.00 81.06 244 PRO A C 1
ATOM 1820 O O . PRO A 1 244 ? -16.902 -44.300 1.977 1.00 81.06 244 PRO A O 1
ATOM 1823 N N . SER A 1 245 ? -16.620 -42.993 3.771 1.00 78.44 245 SER A N 1
ATOM 1824 C CA . SER A 1 245 ? -16.885 -41.730 3.073 1.00 78.44 245 SER A CA 1
ATOM 1825 C C . SER A 1 245 ? -15.706 -41.287 2.198 1.00 78.44 245 SER A C 1
ATOM 1827 O O . SER A 1 245 ? -15.914 -40.574 1.216 1.00 78.44 245 SER A O 1
ATOM 1829 N N . PHE A 1 246 ? -14.484 -41.731 2.518 1.00 79.69 246 PHE A N 1
ATOM 1830 C CA . PHE A 1 246 ? -13.268 -41.453 1.746 1.00 79.69 246 PHE A CA 1
ATOM 1831 C C . PHE A 1 246 ? -12.970 -42.501 0.673 1.00 79.69 246 PHE A C 1
ATOM 1833 O O . PHE A 1 246 ? -12.355 -42.158 -0.330 1.00 79.69 246 PHE A O 1
ATOM 1840 N N . GLU A 1 247 ? -13.443 -43.742 0.810 1.00 78.94 247 GLU A N 1
ATOM 1841 C CA . GLU A 1 247 ? -13.257 -44.789 -0.213 1.00 78.94 247 GLU A CA 1
ATOM 1842 C C . GLU A 1 247 ? -13.793 -44.357 -1.589 1.00 78.94 247 GLU A C 1
ATOM 1844 O O . GLU A 1 247 ? -13.132 -44.540 -2.611 1.00 78.94 247 GLU A O 1
ATOM 1849 N N . GLY A 1 248 ? -14.949 -43.684 -1.620 1.00 74.19 248 GLY A N 1
ATOM 1850 C CA . GLY A 1 248 ? -15.510 -43.135 -2.858 1.00 74.19 248 GLY A CA 1
ATOM 1851 C C . GLY A 1 248 ? -14.707 -41.968 -3.450 1.00 74.19 248 GLY A C 1
ATOM 1852 O O . GLY A 1 248 ? -14.778 -41.729 -4.654 1.00 74.19 248 GLY A O 1
ATOM 1853 N N . LEU A 1 249 ? -13.955 -41.235 -2.626 1.00 74.19 249 LEU A N 1
ATOM 1854 C CA . LEU A 1 249 ? -13.040 -40.176 -3.058 1.00 74.19 249 LEU A CA 1
ATOM 1855 C C . LEU A 1 249 ? -11.754 -40.795 -3.618 1.00 74.19 249 LEU A C 1
ATOM 1857 O O . LEU A 1 249 ? -11.380 -40.472 -4.743 1.00 74.19 249 LEU A O 1
ATOM 1861 N N . LEU A 1 250 ? -11.146 -41.729 -2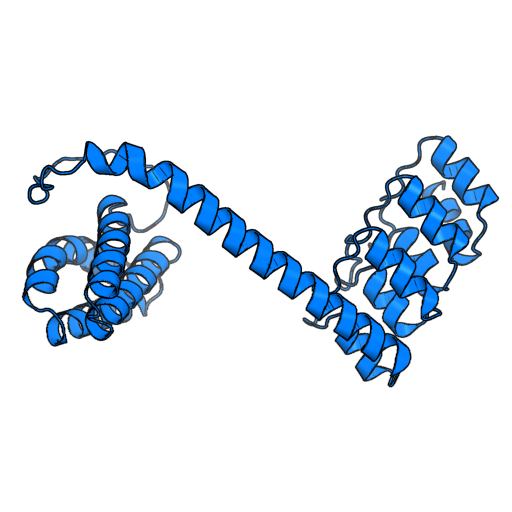.884 1.00 78.50 250 LEU A N 1
ATOM 1862 C CA . LEU A 1 250 ? -9.915 -42.422 -3.269 1.00 78.50 250 LEU A CA 1
ATOM 1863 C C . LEU A 1 250 ? -10.068 -43.150 -4.607 1.00 78.50 250 LEU A C 1
ATOM 1865 O O . LEU A 1 250 ? -9.279 -42.907 -5.511 1.00 78.50 250 LEU A O 1
ATOM 1869 N N . HIS A 1 251 ? -11.145 -43.918 -4.795 1.00 79.06 251 HIS A N 1
ATOM 1870 C CA . HIS A 1 251 ? -11.400 -44.619 -6.059 1.00 79.06 251 HIS A CA 1
ATOM 1871 C C . HIS A 1 251 ? -11.527 -43.659 -7.258 1.00 79.06 251 HIS A C 1
ATOM 1873 O O . HIS A 1 251 ? -11.199 -44.009 -8.391 1.00 79.06 251 HIS A O 1
ATOM 1879 N N . ARG A 1 252 ? -12.034 -42.436 -7.051 1.00 70.50 252 ARG A N 1
ATOM 1880 C CA . ARG A 1 252 ? -12.141 -41.433 -8.126 1.00 70.50 252 ARG A CA 1
ATOM 1881 C C . ARG A 1 252 ? -10.806 -40.772 -8.435 1.00 70.50 252 ARG A C 1
ATOM 1883 O O . ARG A 1 252 ? -10.535 -40.520 -9.602 1.00 70.50 252 ARG A O 1
ATOM 1890 N N . LEU A 1 253 ? -10.001 -40.496 -7.413 1.00 71.62 253 LEU A N 1
ATOM 1891 C CA . LEU A 1 253 ? -8.645 -39.989 -7.602 1.00 71.62 253 LEU A CA 1
ATOM 1892 C C . LEU A 1 253 ? -7.763 -41.027 -8.312 1.00 71.62 253 LEU A C 1
ATOM 1894 O O . LEU A 1 253 ? -7.062 -40.679 -9.256 1.00 71.62 253 LEU A O 1
ATOM 1898 N N . GLU A 1 254 ? -7.867 -42.303 -7.931 1.00 76.75 254 GLU A N 1
ATOM 1899 C CA . GLU A 1 254 ? -7.158 -43.414 -8.579 1.00 76.75 254 GLU A CA 1
ATOM 1900 C C . GLU A 1 254 ? -7.565 -43.568 -10.055 1.00 76.75 254 GLU A C 1
ATOM 1902 O O . GLU A 1 254 ? -6.703 -43.723 -10.914 1.00 76.75 254 GLU A O 1
ATOM 1907 N N . ALA A 1 255 ? -8.856 -43.425 -10.379 1.00 71.44 255 ALA A N 1
ATOM 1908 C CA . ALA A 1 255 ? -9.356 -43.510 -11.756 1.00 71.44 255 ALA A CA 1
ATOM 1909 C C . ALA A 1 255 ? -8.911 -42.356 -12.680 1.00 71.44 255 ALA A C 1
ATOM 1911 O O . ALA A 1 255 ? -9.026 -42.484 -13.894 1.00 71.44 255 ALA A O 1
ATOM 1912 N N . MET A 1 256 ? -8.439 -41.230 -12.136 1.00 63.69 256 MET A N 1
ATOM 1913 C CA . MET A 1 256 ? -7.893 -40.109 -12.922 1.00 63.69 256 MET A CA 1
ATOM 1914 C C . MET A 1 256 ? -6.363 -40.132 -13.026 1.00 63.69 256 MET A C 1
ATOM 1916 O O . MET A 1 256 ? -5.793 -39.396 -13.830 1.00 63.69 256 MET A O 1
ATOM 1920 N N . GLY A 1 257 ? -5.699 -40.927 -12.184 1.00 60.62 257 GLY A N 1
ATOM 1921 C CA . GLY A 1 257 ? -4.246 -41.098 -12.166 1.00 60.62 257 GLY A CA 1
ATOM 1922 C C . GLY A 1 257 ? -3.737 -42.317 -12.945 1.00 60.62 257 GLY A C 1
ATOM 1923 O O . GLY A 1 257 ? -2.519 -42.486 -13.014 1.00 60.62 257 GLY A O 1
ATOM 1924 N N . ALA A 1 258 ? -4.639 -43.139 -13.499 1.00 46.12 258 ALA A N 1
ATOM 1925 C CA . ALA A 1 258 ? -4.349 -44.292 -14.357 1.00 46.12 258 ALA A CA 1
ATOM 1926 C C . ALA A 1 258 ? -4.376 -43.931 -15.850 1.00 46.12 258 ALA A C 1
ATOM 1928 O O . ALA A 1 258 ? -5.253 -43.134 -16.253 1.00 46.12 258 ALA A O 1
#

Sequence (258 aa):
MYDQKMLLAAELGNVAALEEILSNGQDPNTRFADGGTALHVAARYGHESAVKLLLKAGANPNLKDMVGATPLHWAAMLAPPALLNVLLERGADPLIKDDDGETPLDWAEREGNDQHASKLREAMEASREAALKALQQQAQALGSTTTDSTRQAQKSPAPLSRGRGALSRSGGVRVDVRLLDYLVAAEARATARGFKGEAEALAGLYQAAGAAALMPERGDVERVRVALEGLARVNPRQERAIRPSFEGLLHRLEAMGA

Secondary structure (DSSP, 8-state):
-HHHHHHHHHHTT-HHHHHHHHHTT--TT---TTS--HHHHHHHTT-HHHHHHHHHTT--TT---TTS--HHHHHHHHS-HHHHHHHHHTT--TT---TTS--HHHHHHHTT-HHHHHHHHHHHHHHHHHHHHHHHHHHHHHHHHHHHHHHH--S-PPP----------SSS----HHHHHHHHHHHHHHHHTT-HHHHHHHHHHHHHHHHHHHS--TTHHHHHHHHHHHHHHH-HHHHHHHHHHHHHHHHHHHHHH-

Foldseek 3Di:
DLQVQLLVCLLVLVLVSVVVSLVVVDQQQDADPQRDGSLLNNLLQQSQSNNLSSLVSPHDQCRATPQQDGSLLSNLQHYDLVSNVVSLVSPRDQCRATPVRDGSLNNNVVNVPVSSNVVSVVSNVVVVVVVVVVVVVVVVVVVVVCVVVVVPPPDDDDADDDDPDDDDDDDFLDQDVVLLVVLVVQLVVCVVVVVVQLNVLSVQLSVLLVCRRPDQDLCSLVSNVVSLVSNCVSPVPVSVSCVVSCVSSSVVSVVVND

Solvent-accessible surface area (backbone atoms only — not comparable to full-atom values): 13965 Å² total; per-residue (Å²): 119,69,68,62,52,46,43,52,21,23,61,70,38,36,45,69,58,43,52,54,49,45,72,73,67,50,66,51,65,50,63,48,99,65,38,33,32,38,50,32,41,7,24,37,68,42,25,55,70,31,38,54,49,39,47,73,70,63,28,65,50,69,51,47,27,73,64,34,40,28,25,55,32,36,23,34,65,61,26,56,67,70,48,54,54,58,42,45,78,67,65,30,63,62,79,54,47,27,72,89,65,46,30,26,43,52,45,4,54,75,72,66,36,62,70,38,27,54,54,41,50,56,49,40,51,52,52,52,51,52,52,51,51,51,53,51,51,51,52,51,58,52,54,68,62,43,65,67,60,55,69,76,60,83,63,84,87,74,82,89,70,95,65,98,69,89,80,82,90,69,101,48,59,80,65,61,67,69,56,54,55,47,34,56,57,45,22,55,50,27,49,75,70,66,38,56,68,47,18,53,21,32,49,48,32,43,52,32,51,50,46,35,27,73,62,75,53,89,60,37,52,57,49,36,49,53,20,48,51,48,25,39,75,65,37,51,70,59,33,66,71,46,46,74,72,44,50,68,47,43,58,52,49,51,65,70,66,106

Radius of gyration: 26.98 Å; Cα contacts (8 Å, |Δi|>4): 308; chains: 1; bounding box: 52×71×49 Å

Nearest PDB structures (foldseek):
  7z73-assembly1_F  TM=9.675E-01  e=2.448E-08  synthetic construct
  6s9t-assembly1_D-2  TM=9.735E-01  e=3.216E-08  synthetic construct
  8rci-assembly1_E  TM=9.585E-01  e=4.224E-08  synthetic construct
  9f23-assembly2_D  TM=9.623E-01  e=4.627E-08  synthetic construct
  6mog-assembly1_B-2  TM=9.602E-01  e=1.442E-07  synthetic construct

Mean predicted aligned error: 17.89 Å

Organism: Oceanithermus profundus (strain DSM 14977 / NBRC 100410 / VKM B-2274 / 506) (NCBI:txid670487)

InterPro domains:
  IPR002110 Ankyrin repeat [PF12796] (7-98)
  IPR002110 Ankyrin repeat [PR01415] (35-50)
  IPR002110 Ankyrin repeat [PR01415] (83-97)
  IPR002110 Ankyrin repeat [PS50088] (34-66)
  IPR002110 Ankyrin repeat [PS50088] (67-99)
  IPR002110 Ankyrin repeat [SM00248] (1-30)
  IPR002110 Ankyrin repeat [SM00248] (34-63)
  IPR002110 Ankyrin repeat [SM00248] (67-96)
  IPR002110 Ankyrin repeat [SM00248] (100-130)
  IPR036770 Ankyrin repeat-containing domain superfamily [G3DSA:1.25.40.20] (5-72)
  IPR036770 Ankyrin repeat-containing domain superfamily [G3DSA:1.25.40.20] (73-124)
  IPR036770 Ankyrin repeat-containing domain superfamily [SSF48403] (6-1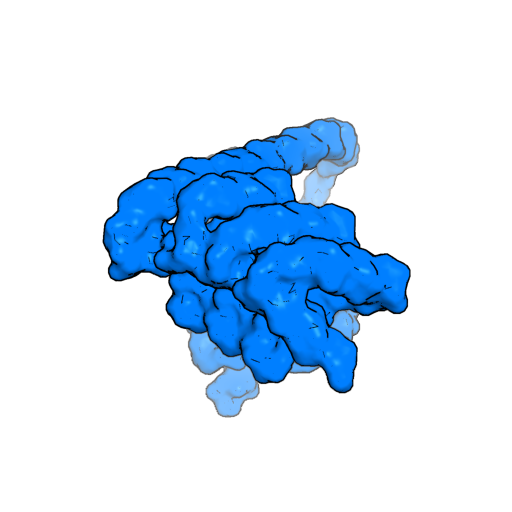22)
  IPR039323 Ankyrin repeat domain-containing protein 45/46/60 [PTHR22677] (37-122)